Protein AF-Q8MZ86-F1 (afdb_monomer_lite)

pLDDT: mean 85.04, std 9.78, range [43.38, 96.56]

Organism: Drosophila melanogaster (NCBI:txid7227)

Secondary structure (DSSP, 8-state):
--HHHHHHHHHHHHHHHHHHHHHHHHHHHHHHHHHTSHHHHHHHHTTSTTGGGHHHHHHHHHHHHHSTT--S---SHHHHHHHHHHHHTGGGGGG-HHHHHT--HHHHHHHHHHHHHHHHHHHHHT--HHHHHHHHHHHHHHHHHHHHHHHHHHHHHHHHHHHHHHHHHHHHHHHHHHHHHHHHHHHHHHHHHHHHHHH-

Sequence (200 aa):
MDTTAERQVRLEGVERVLKMSQERIKIAMIIPKLLENPEKLKSVLKDTCYEEVLEPIDDMIRHLGKQSGRSKLPHDHTTMRIVDFFLVNHSIHRFFPHLKKNLNERDRQLLAAFHFLLESAHVHLHRSSRSEITKERKLHAIFHQNVDIKKKIKELKASLAFQKVIGKWKTAAKGIYLMKVEEDLANKKWQNNVAIQNEM

Foldseek 3Di:
DCPPVVLVVVLVVVLVVLVLVLLLLLLLLCLVVCLVCLVVVLVLCPPHPLNVLNVLSVVQVVVVVVVPPDPDRDPDPSSVVSSVSCSVVSVVCVSVVVSSVPGDPVSVVVSVVSVVVSVVVSCVSPDDPVVVVVVVVVVVVVVVVVVVVVVVVVVVVVVVVVVVVVVVVVVVVVVVVVVVVVVVVVVVVVVVVVVVVVVD

Radius of gyration: 40.1 Å; chains: 1; bounding box: 78×74×111 Å

Structure (mmCIF, N/CA/C/O backbone):
data_AF-Q8MZ86-F1
#
_entry.id   AF-Q8MZ86-F1
#
loop_
_atom_site.group_PDB
_atom_site.id
_atom_site.type_symbol
_atom_site.label_atom_id
_atom_site.label_alt_id
_atom_site.label_comp_id
_atom_site.label_asym_id
_atom_site.label_entity_id
_atom_site.label_seq_id
_atom_site.pdbx_PDB_ins_code
_atom_site.Cartn_x
_atom_site.Cartn_y
_atom_site.Cartn_z
_atom_site.occupancy
_atom_site.B_iso_or_equiv
_atom_site.auth_seq_id
_atom_site.auth_comp_id
_atom_site.auth_asym_id
_atom_site.auth_atom_id
_atom_site.pdbx_PDB_model_num
ATOM 1 N N . MET A 1 1 ? -23.679 -29.255 -2.027 1.00 44.62 1 MET A N 1
ATOM 2 C CA . MET A 1 1 ? -23.590 -28.356 -0.858 1.00 44.62 1 MET A CA 1
ATOM 3 C C . MET A 1 1 ? -22.571 -27.282 -1.176 1.00 44.62 1 MET A C 1
ATOM 5 O O . MET A 1 1 ? -21.535 -27.601 -1.747 1.00 44.62 1 MET A O 1
ATOM 9 N N . ASP A 1 2 ? -22.931 -26.026 -0.949 1.00 53.03 2 ASP A N 1
ATOM 10 C CA . ASP A 1 2 ? -22.352 -24.853 -1.606 1.00 53.03 2 ASP A CA 1
ATOM 11 C C . ASP A 1 2 ? -21.062 -24.370 -0.914 1.00 53.03 2 ASP A C 1
ATOM 13 O O . ASP A 1 2 ? -21.003 -23.332 -0.255 1.00 53.03 2 ASP A O 1
ATOM 17 N N . THR A 1 3 ? -19.999 -25.170 -1.040 1.00 65.44 3 THR A N 1
ATOM 18 C CA . THR A 1 3 ? -18.690 -24.937 -0.402 1.00 65.44 3 THR A CA 1
ATOM 19 C C . THR A 1 3 ? -18.051 -23.601 -0.789 1.00 65.44 3 THR A C 1
ATOM 21 O O . THR A 1 3 ? -17.200 -23.084 -0.065 1.00 65.44 3 THR A O 1
ATOM 24 N N . THR A 1 4 ? -18.443 -23.029 -1.930 1.00 74.94 4 THR A N 1
ATOM 25 C CA . THR A 1 4 ? -17.929 -21.743 -2.418 1.00 74.94 4 THR A CA 1
ATOM 26 C C . THR A 1 4 ? -18.580 -20.572 -1.687 1.00 74.94 4 THR A C 1
ATOM 28 O O . THR A 1 4 ? -17.870 -19.653 -1.276 1.00 74.94 4 THR A O 1
ATOM 31 N N . ALA A 1 5 ? -19.897 -20.627 -1.466 1.00 78.25 5 ALA A N 1
ATOM 32 C CA . ALA A 1 5 ? -20.633 -19.606 -0.724 1.00 78.25 5 ALA A CA 1
ATOM 33 C C . ALA A 1 5 ? -20.218 -19.575 0.756 1.00 78.25 5 ALA A C 1
ATOM 35 O O . ALA A 1 5 ? -19.908 -18.514 1.295 1.00 78.25 5 ALA A O 1
ATOM 36 N N . GLU A 1 6 ? -20.096 -20.740 1.400 1.00 82.12 6 GLU A N 1
ATOM 37 C CA . GLU A 1 6 ? -19.614 -20.821 2.787 1.00 82.12 6 GLU A CA 1
ATOM 38 C C . GLU A 1 6 ? -18.181 -20.300 2.941 1.00 82.12 6 GLU A C 1
ATOM 40 O O . GLU A 1 6 ? -17.860 -19.606 3.909 1.00 82.12 6 GLU A O 1
ATOM 45 N N . ARG A 1 7 ? -17.304 -20.603 1.974 1.00 81.19 7 ARG A N 1
ATOM 46 C CA . ARG A 1 7 ? -15.939 -20.067 1.951 1.00 81.19 7 ARG A CA 1
ATOM 47 C C . ARG A 1 7 ? -15.951 -18.546 1.832 1.00 81.19 7 ARG A C 1
ATOM 49 O O . ARG A 1 7 ? -15.211 -17.897 2.562 1.00 81.19 7 ARG A O 1
ATOM 56 N N . GLN A 1 8 ? -16.787 -17.987 0.961 1.00 83.81 8 GLN A N 1
ATOM 57 C CA . GLN A 1 8 ? -16.898 -16.541 0.775 1.00 83.81 8 GLN A CA 1
ATOM 58 C C . GLN A 1 8 ? -17.330 -15.835 2.069 1.00 83.81 8 GLN A C 1
ATOM 60 O O . GLN A 1 8 ? -16.669 -14.893 2.498 1.00 83.81 8 GLN A O 1
ATOM 65 N N . VAL A 1 9 ? -18.351 -16.356 2.756 1.00 85.94 9 VAL A N 1
ATOM 66 C CA . VAL A 1 9 ? -18.814 -15.809 4.044 1.00 85.94 9 VAL A CA 1
ATOM 67 C C . VAL A 1 9 ? -17.714 -15.866 5.112 1.00 85.94 9 VAL A C 1
ATOM 69 O O . VAL A 1 9 ? -17.513 -14.905 5.857 1.00 85.94 9 VAL A O 1
ATOM 72 N N . ARG A 1 10 ? -16.946 -16.964 5.179 1.00 83.94 10 ARG A N 1
ATOM 73 C CA . ARG A 1 10 ? -15.805 -17.073 6.108 1.00 83.94 10 ARG A CA 1
ATOM 74 C C . ARG A 1 10 ? -14.710 -16.056 5.788 1.00 83.94 10 ARG A C 1
ATOM 76 O O . ARG A 1 10 ? -14.177 -15.442 6.710 1.00 83.94 10 ARG A O 1
ATOM 83 N N . LEU A 1 11 ? -14.387 -15.859 4.508 1.00 85.31 11 LEU A N 1
ATOM 84 C CA . LEU A 1 11 ? -13.398 -14.868 4.071 1.00 85.31 11 LEU A CA 1
ATOM 85 C C . LEU A 1 11 ? -13.831 -13.447 4.447 1.00 85.31 11 LEU A C 1
ATOM 87 O O . LEU A 1 11 ? -13.035 -12.700 5.011 1.00 85.31 11 LEU A O 1
ATOM 91 N N . GLU A 1 12 ? -15.098 -13.100 4.226 1.00 85.81 12 GLU A N 1
ATOM 92 C CA . GLU A 1 12 ? -15.661 -11.804 4.621 1.00 85.81 12 GLU A CA 1
ATOM 93 C C . GLU A 1 12 ? -15.624 -11.587 6.140 1.00 85.81 12 GLU A C 1
ATOM 95 O O . GLU A 1 12 ? -15.329 -10.485 6.610 1.00 85.81 12 GLU A O 1
ATOM 100 N N . GLY A 1 13 ? -15.877 -12.641 6.923 1.00 86.62 13 GLY A N 1
ATOM 101 C CA . GLY A 1 13 ? -15.727 -12.616 8.377 1.00 86.62 13 GLY A CA 1
ATOM 102 C C . GLY A 1 13 ? -14.290 -12.311 8.806 1.00 86.62 13 GLY A C 1
ATOM 103 O O . GLY A 1 13 ? -14.061 -11.398 9.602 1.00 86.62 13 GLY A O 1
ATOM 104 N N . VAL A 1 14 ? -13.313 -13.022 8.235 1.00 85.88 14 VAL A N 1
ATOM 105 C CA . VAL A 1 14 ? -11.886 -12.805 8.523 1.00 85.88 14 VAL A CA 1
ATOM 106 C C . VAL A 1 14 ? -11.456 -11.396 8.118 1.00 85.88 14 VAL A C 1
ATOM 108 O O . VAL A 1 14 ? -10.824 -10.699 8.908 1.00 85.88 14 VAL A O 1
ATOM 111 N N . GLU A 1 15 ? -11.843 -10.922 6.935 1.00 86.25 15 GLU A N 1
ATOM 112 C CA . GLU A 1 15 ? -11.533 -9.560 6.492 1.00 86.25 15 GLU A CA 1
ATOM 113 C C . GLU A 1 15 ? -12.100 -8.486 7.404 1.00 86.25 15 GLU A C 1
ATOM 115 O O . GLU A 1 15 ? -11.438 -7.480 7.666 1.00 86.25 15 GLU A O 1
ATOM 120 N N . ARG A 1 16 ? -13.327 -8.682 7.890 1.00 87.81 16 ARG A N 1
ATOM 121 C CA . ARG A 1 16 ? -13.947 -7.759 8.834 1.00 87.81 16 ARG A CA 1
ATOM 122 C C . ARG A 1 16 ? -13.122 -7.669 10.110 1.00 87.81 16 ARG A C 1
ATOM 124 O O . ARG A 1 16 ? -12.806 -6.563 10.537 1.00 87.81 16 ARG A O 1
ATOM 131 N N . VAL A 1 17 ? -12.725 -8.809 10.677 1.00 87.81 17 VAL A N 1
ATOM 132 C CA . VAL A 1 17 ? -11.874 -8.855 11.876 1.00 87.81 17 VAL A CA 1
ATOM 133 C C . VAL A 1 17 ? -10.535 -8.168 11.615 1.00 87.81 17 VAL A C 1
ATOM 135 O O . VAL A 1 17 ? -10.109 -7.337 12.410 1.00 87.81 17 VAL A O 1
ATOM 138 N N . LEU A 1 18 ? -9.904 -8.445 10.474 1.00 86.31 18 LEU A N 1
ATOM 139 C CA . LEU A 1 18 ? -8.640 -7.831 10.070 1.00 86.31 18 LEU A CA 1
ATOM 140 C C . LEU A 1 18 ? -8.749 -6.299 9.950 1.00 86.31 18 LEU A C 1
ATOM 142 O O . LEU A 1 18 ? -7.912 -5.574 10.493 1.00 86.31 18 LEU A O 1
ATOM 146 N N . LYS A 1 19 ? -9.817 -5.790 9.322 1.00 86.25 19 LYS A N 1
ATOM 147 C CA . LYS A 1 19 ? -10.104 -4.346 9.242 1.00 86.25 19 LYS A CA 1
ATOM 148 C C . LYS A 1 19 ? -10.356 -3.735 10.621 1.00 86.25 19 LYS A C 1
ATOM 150 O O . LYS A 1 19 ? -9.816 -2.674 10.923 1.00 86.25 19 LYS A O 1
ATOM 155 N N . MET A 1 20 ? -11.132 -4.400 11.478 1.00 87.69 20 MET A N 1
ATOM 156 C CA . MET A 1 20 ? -11.385 -3.923 12.844 1.00 87.69 20 MET A CA 1
ATOM 157 C C . MET A 1 20 ? -10.095 -3.863 13.667 1.00 87.69 20 MET A C 1
ATOM 159 O O . MET A 1 20 ? -9.847 -2.863 14.337 1.00 87.69 20 MET A O 1
ATOM 163 N N . SER A 1 21 ? -9.231 -4.874 13.567 1.00 87.00 21 SER A N 1
ATOM 164 C CA . SER A 1 21 ? -7.913 -4.877 14.211 1.00 87.00 21 SER A CA 1
ATOM 165 C C . SER A 1 21 ? -7.052 -3.699 13.759 1.00 87.00 21 SER A C 1
ATOM 167 O O . SER A 1 21 ? -6.406 -3.064 14.589 1.00 87.00 21 SER A O 1
ATOM 169 N N . GLN A 1 22 ? -7.088 -3.338 12.473 1.00 86.94 22 GLN A N 1
ATOM 170 C CA . GLN A 1 22 ? -6.373 -2.165 11.970 1.00 86.94 22 GLN A CA 1
ATOM 171 C C . GLN A 1 22 ? -6.839 -0.867 12.639 1.00 86.94 22 GLN A C 1
ATOM 173 O O . GLN A 1 22 ? -6.021 -0.039 13.041 1.00 86.94 22 GLN A O 1
ATOM 178 N N . GLU A 1 23 ? -8.153 -0.677 12.754 1.00 87.50 23 GLU A N 1
ATOM 179 C CA . GLU A 1 23 ? -8.725 0.506 13.397 1.00 87.50 23 GLU A CA 1
ATOM 180 C C . GLU A 1 23 ? -8.425 0.535 14.900 1.00 87.50 23 GLU A C 1
ATOM 182 O O . GLU A 1 23 ? -8.086 1.591 15.436 1.00 87.50 23 GLU A O 1
ATOM 187 N N . ARG A 1 24 ? -8.448 -0.627 15.563 1.00 89.88 24 ARG A N 1
ATOM 188 C CA . ARG A 1 24 ? -8.055 -0.776 16.972 1.00 89.88 24 ARG A CA 1
ATOM 189 C C . ARG A 1 24 ? -6.594 -0.417 17.216 1.00 89.88 24 ARG A C 1
ATOM 191 O O . ARG A 1 24 ? -6.289 0.283 18.173 1.00 89.88 24 ARG A O 1
ATOM 198 N N . ILE A 1 25 ? -5.692 -0.828 16.329 1.00 88.44 25 ILE A N 1
ATOM 199 C CA . ILE A 1 25 ? -4.274 -0.464 16.432 1.00 88.44 25 ILE A CA 1
ATOM 200 C C . ILE A 1 25 ? -4.102 1.050 16.259 1.00 88.44 25 ILE A C 1
ATOM 202 O O . ILE A 1 25 ? -3.360 1.671 17.014 1.00 88.44 25 ILE A O 1
ATOM 206 N N . LYS A 1 26 ? -4.821 1.678 15.316 1.00 87.75 26 LYS A N 1
ATOM 207 C CA . LYS A 1 26 ? -4.766 3.139 15.123 1.00 87.75 26 LYS A CA 1
ATOM 208 C C . LYS A 1 26 ? -5.165 3.900 16.385 1.00 87.75 26 LYS A C 1
ATOM 210 O O . LYS A 1 26 ? -4.451 4.829 16.758 1.00 87.75 26 LYS A O 1
ATOM 215 N N . ILE A 1 27 ? -6.278 3.526 17.027 1.00 89.81 27 ILE A N 1
ATOM 216 C CA . ILE A 1 27 ? -6.694 4.166 18.283 1.00 89.81 27 ILE A CA 1
ATOM 217 C C . ILE A 1 27 ? -5.686 3.861 19.400 1.00 89.81 27 ILE A C 1
ATOM 219 O O . ILE A 1 27 ? -5.241 4.789 20.066 1.00 89.81 27 ILE A O 1
ATOM 223 N N . ALA A 1 28 ? -5.216 2.615 19.529 1.00 88.81 28 ALA A N 1
ATOM 224 C CA . ALA A 1 28 ? -4.237 2.218 20.543 1.00 88.81 28 ALA A CA 1
ATOM 225 C C . ALA A 1 28 ? -2.949 3.056 20.496 1.00 88.81 28 ALA A C 1
ATOM 227 O O . ALA A 1 28 ? -2.428 3.440 21.538 1.00 88.81 28 ALA A O 1
ATOM 228 N N . MET A 1 29 ? -2.469 3.399 19.296 1.00 86.56 29 MET A N 1
ATOM 229 C CA . MET A 1 29 ? -1.276 4.238 19.125 1.00 86.56 29 MET A CA 1
ATOM 230 C C . MET A 1 29 ? -1.483 5.697 19.554 1.00 86.56 29 MET A C 1
ATOM 232 O O . MET A 1 29 ? -0.515 6.376 19.891 1.00 86.56 29 MET A O 1
ATOM 236 N N . ILE A 1 30 ? -2.719 6.209 19.536 1.00 88.12 30 ILE A N 1
ATOM 237 C CA . ILE A 1 30 ? -3.005 7.592 19.948 1.00 88.12 30 ILE A CA 1
ATOM 238 C C . ILE A 1 30 ? -3.503 7.700 21.391 1.00 88.12 30 ILE A C 1
ATOM 240 O O . ILE A 1 30 ? -3.395 8.786 21.950 1.00 88.12 30 ILE A O 1
ATOM 244 N N . ILE A 1 31 ? -3.992 6.613 22.006 1.00 88.50 31 ILE A N 1
ATOM 245 C CA . ILE A 1 31 ? -4.466 6.591 23.403 1.00 88.50 31 ILE A CA 1
ATOM 246 C C . ILE A 1 31 ? -3.465 7.242 24.368 1.00 88.50 31 ILE A C 1
ATOM 248 O O . ILE A 1 31 ? -3.889 8.131 25.102 1.00 88.50 31 ILE A O 1
ATOM 252 N N . PRO A 1 32 ? -2.155 6.916 24.350 1.00 84.56 32 PRO A N 1
ATOM 253 C CA . PRO A 1 32 ? -1.205 7.562 25.254 1.00 84.56 32 PRO A CA 1
ATOM 254 C C . PRO A 1 32 ? -1.228 9.092 25.141 1.00 84.56 32 PRO A C 1
ATOM 256 O O . PRO A 1 32 ? -1.303 9.781 26.151 1.00 84.56 32 PRO A O 1
ATOM 259 N N . LYS A 1 33 ? -1.287 9.622 23.912 1.00 83.62 33 LYS A N 1
ATOM 260 C CA . LYS A 1 33 ? -1.352 11.069 23.639 1.00 83.62 33 LYS A CA 1
ATOM 261 C C . LYS A 1 33 ? -2.700 11.695 23.984 1.00 83.62 33 LYS A C 1
ATOM 263 O O . LYS A 1 33 ? -2.766 12.881 24.289 1.00 83.62 33 LYS A O 1
ATOM 268 N N . LEU A 1 34 ? -3.784 10.924 23.900 1.00 85.19 34 LEU A N 1
ATOM 269 C CA . LEU A 1 34 ? -5.109 11.370 24.338 1.00 85.19 34 LEU A CA 1
ATOM 270 C C . LEU A 1 34 ? -5.134 11.547 25.858 1.00 85.19 34 LEU A C 1
ATOM 272 O O . LEU A 1 34 ? -5.646 12.547 26.354 1.00 85.19 34 LEU A O 1
ATOM 276 N N . LEU A 1 35 ? -4.538 10.598 26.580 1.00 83.44 35 LEU A N 1
ATOM 277 C CA . LEU A 1 35 ? -4.509 10.592 28.040 1.00 83.44 35 LEU A CA 1
ATOM 278 C C . LEU A 1 35 ? -3.442 11.528 28.636 1.00 83.44 35 LEU A C 1
ATOM 280 O O . LEU A 1 35 ? -3.506 11.815 29.825 1.00 83.44 35 LEU A O 1
ATOM 284 N N . GLU A 1 36 ? -2.511 12.061 27.835 1.00 82.25 36 GLU A N 1
ATOM 285 C CA . GLU A 1 36 ? -1.608 13.150 28.252 1.00 82.25 36 GLU A CA 1
ATOM 286 C C . GLU A 1 36 ? -2.368 14.440 28.606 1.00 82.25 36 GLU A C 1
ATOM 288 O O . GLU A 1 36 ? -1.931 15.188 29.476 1.00 82.25 36 GLU A O 1
ATOM 293 N N . ASN A 1 37 ? -3.500 14.714 27.945 1.00 82.19 37 ASN A N 1
ATOM 294 C CA . ASN A 1 37 ? -4.310 15.918 28.168 1.00 82.19 37 ASN A CA 1
ATOM 295 C C . ASN A 1 37 ? -5.797 15.559 28.345 1.00 82.19 37 ASN A C 1
ATOM 297 O O . ASN A 1 37 ? -6.615 15.845 27.459 1.00 82.19 37 ASN A O 1
ATOM 301 N N . PRO A 1 38 ? -6.169 14.956 29.487 1.00 82.81 38 PRO A N 1
ATOM 302 C CA . PRO A 1 38 ? -7.510 14.416 29.706 1.00 82.81 38 PRO A CA 1
ATOM 303 C C . PRO A 1 38 ? -8.609 15.494 29.722 1.00 82.81 38 PRO A C 1
ATOM 305 O O . PRO A 1 38 ? -9.724 15.232 29.285 1.00 82.81 38 PRO A O 1
ATOM 308 N N . GLU A 1 39 ? -8.295 16.734 30.107 1.00 84.31 39 GLU A N 1
ATOM 309 C CA . GLU A 1 39 ? -9.241 17.865 30.054 1.00 84.31 39 GLU A CA 1
ATOM 310 C C . GLU A 1 39 ? -9.650 18.228 28.620 1.00 84.31 39 GLU A C 1
ATOM 312 O O . GLU A 1 39 ? -10.820 18.462 28.310 1.00 84.31 39 GLU A O 1
ATOM 317 N N . LYS A 1 40 ? -8.678 18.230 27.701 1.00 85.38 40 LYS A N 1
ATOM 318 C CA . LYS A 1 40 ? -8.939 18.474 26.279 1.00 85.38 40 LYS A CA 1
ATOM 319 C C . LYS A 1 40 ? -9.681 17.298 25.648 1.00 85.38 40 LYS A C 1
ATOM 321 O O . LYS A 1 40 ? -10.508 17.491 24.765 1.00 85.38 40 LYS A O 1
ATOM 326 N N . LEU A 1 41 ? -9.382 16.079 26.089 1.00 86.56 41 LEU A N 1
ATOM 327 C CA . LEU A 1 41 ? -10.114 14.886 25.675 1.00 86.56 41 LEU A CA 1
ATOM 328 C C . LEU A 1 41 ? -11.589 14.990 26.079 1.00 86.56 41 LEU A C 1
ATOM 330 O O . LEU A 1 41 ? -12.465 14.809 25.236 1.00 86.56 41 LEU A O 1
ATOM 334 N N . LYS A 1 42 ? -11.855 15.362 27.334 1.00 87.12 42 LYS A N 1
ATOM 335 C CA . LYS A 1 42 ? -13.202 15.566 27.868 1.00 87.12 42 LYS A CA 1
ATOM 336 C C .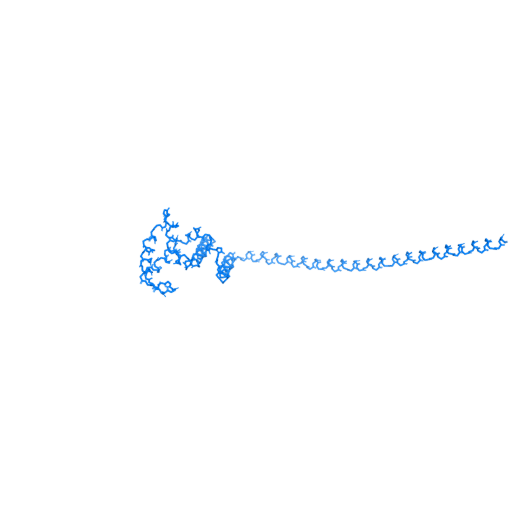 LYS A 1 42 ? -13.987 16.598 27.060 1.00 87.12 42 LYS A C 1
ATOM 338 O O . LYS A 1 42 ? -15.124 16.333 26.684 1.00 87.12 42 LYS A O 1
ATOM 343 N N . SER A 1 43 ? -13.387 17.749 26.748 1.00 87.25 43 SER A N 1
ATOM 344 C CA . SER A 1 43 ? -14.079 18.803 25.994 1.00 87.25 43 SER A CA 1
ATOM 345 C C . SER A 1 43 ? -14.430 18.403 24.560 1.00 87.25 43 SER A C 1
ATOM 347 O O . SER A 1 43 ? -15.452 18.845 24.049 1.00 87.25 43 SER A O 1
ATOM 349 N N . VAL A 1 44 ? -13.621 17.551 23.923 1.00 87.00 44 VAL A N 1
ATOM 350 C CA . VAL A 1 44 ? -13.883 17.044 22.564 1.00 87.00 44 VAL A CA 1
ATOM 351 C C . VAL A 1 44 ? -14.945 15.940 22.551 1.00 87.00 44 VAL A C 1
ATOM 353 O O . VAL A 1 44 ? -15.645 15.786 21.554 1.00 87.00 44 VAL A O 1
ATOM 356 N N . LEU A 1 45 ? -15.045 15.155 23.626 1.00 87.56 45 LEU A N 1
ATOM 357 C CA . LEU A 1 45 ? -16.002 14.048 23.734 1.00 87.56 45 LEU A CA 1
ATOM 358 C C . LEU A 1 45 ? -17.356 14.462 24.321 1.00 87.56 45 LEU A C 1
ATOM 360 O O . LEU A 1 45 ? -18.322 13.707 24.197 1.00 87.56 45 LEU A O 1
ATOM 364 N N . LYS A 1 46 ? -17.441 15.642 24.936 1.00 88.38 46 LYS A N 1
ATOM 365 C CA . LYS A 1 46 ? -18.698 16.223 25.405 1.00 88.38 46 LYS A CA 1
ATOM 366 C C . LYS A 1 46 ? -19.652 16.476 24.230 1.00 88.38 46 LYS A C 1
ATOM 368 O O . LYS A 1 46 ? -19.20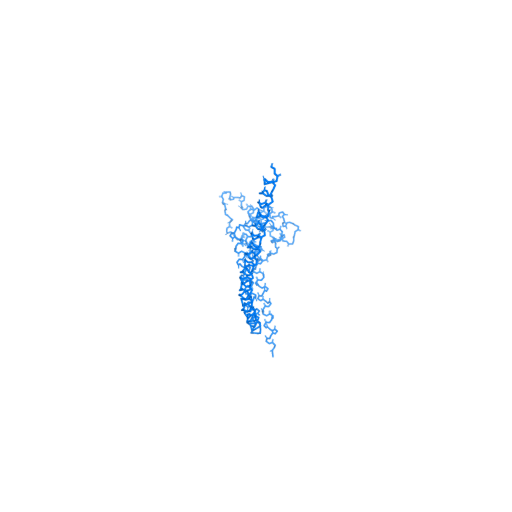3 16.869 23.156 1.00 88.38 46 LYS A O 1
ATOM 373 N N . ASP A 1 47 ? -20.945 16.244 24.439 1.00 86.88 47 ASP A N 1
ATOM 374 C CA . ASP A 1 47 ? -22.009 16.373 23.438 1.00 86.88 47 ASP A CA 1
ATOM 375 C C . ASP A 1 47 ? -21.868 15.375 22.266 1.00 86.88 47 ASP A C 1
ATOM 377 O O . ASP A 1 47 ? -22.363 15.598 21.157 1.00 86.88 47 ASP A O 1
ATOM 381 N N . THR A 1 48 ? -21.184 14.245 22.495 1.00 89.31 48 THR A N 1
ATOM 382 C CA . THR A 1 48 ? -21.031 13.158 21.513 1.00 89.31 48 THR A CA 1
ATOM 383 C C . THR A 1 48 ? -21.677 11.857 21.992 1.00 89.31 48 THR A C 1
ATOM 385 O O . THR A 1 48 ? -22.014 11.686 23.154 1.00 89.31 48 THR A O 1
ATOM 388 N N . CYS A 1 49 ? -21.793 10.862 21.109 1.00 86.75 49 CYS A N 1
ATOM 389 C CA . CYS A 1 49 ? -22.261 9.522 21.495 1.00 86.75 49 CYS A CA 1
ATOM 390 C C . CYS A 1 49 ? -21.302 8.748 22.428 1.00 86.75 49 CYS A C 1
ATOM 392 O O . CYS A 1 49 ? -21.611 7.620 22.798 1.00 86.75 49 CYS A O 1
ATOM 394 N N . TYR A 1 50 ? -20.156 9.327 22.804 1.00 88.31 50 TYR A N 1
ATOM 395 C CA . TYR A 1 50 ? -19.145 8.700 23.660 1.00 88.31 50 TYR A CA 1
ATOM 396 C C . TYR A 1 50 ? -19.099 9.295 25.072 1.00 88.31 50 TYR A C 1
ATOM 398 O O . TYR A 1 50 ? -18.101 9.129 25.766 1.00 88.31 50 TYR A O 1
ATOM 406 N N . GLU A 1 51 ? -20.155 9.978 25.518 1.00 87.25 51 GLU A N 1
ATOM 407 C CA . GLU A 1 51 ? -20.204 10.603 26.849 1.00 87.25 51 GLU A CA 1
ATOM 408 C C . GLU A 1 51 ? -20.027 9.625 28.019 1.00 87.25 51 GLU A C 1
ATOM 410 O O . GLU A 1 51 ? -19.573 10.023 29.089 1.00 87.25 51 GLU A O 1
ATOM 415 N N . GLU A 1 52 ? -20.303 8.336 27.813 1.00 87.38 52 GLU A N 1
ATOM 416 C CA . GLU A 1 52 ? -20.148 7.284 28.827 1.00 87.38 52 GLU A CA 1
ATOM 417 C C . GLU A 1 52 ? -18.726 7.219 29.422 1.00 87.38 52 GLU A C 1
ATOM 419 O O . GLU A 1 52 ? -18.546 6.861 30.584 1.00 87.38 52 GLU A O 1
ATOM 424 N N . VAL A 1 53 ? -17.698 7.605 28.658 1.00 88.56 53 VAL A N 1
ATOM 425 C CA . VAL A 1 53 ? -16.304 7.578 29.131 1.00 88.56 53 VAL A CA 1
ATOM 426 C C . VAL A 1 53 ? -15.911 8.817 29.944 1.00 88.56 53 VAL A C 1
ATOM 428 O O . VAL A 1 53 ? -14.836 8.833 30.543 1.00 88.56 53 VAL A O 1
ATOM 431 N N . LEU A 1 54 ? -16.756 9.854 30.000 1.00 87.75 54 LEU A N 1
ATOM 432 C CA . LEU A 1 54 ? -16.427 11.110 30.683 1.00 87.75 54 LEU A CA 1
ATOM 433 C C . LEU A 1 54 ? -16.302 10.934 32.199 1.00 87.75 54 LEU A C 1
ATOM 435 O O . LEU A 1 54 ? -15.398 11.518 32.789 1.00 87.75 54 LEU A O 1
ATOM 439 N N . GLU A 1 55 ? -17.153 10.112 32.818 1.00 87.75 55 GLU A N 1
ATOM 440 C CA . GLU A 1 55 ? -17.090 9.835 34.260 1.00 87.75 55 GLU A CA 1
ATOM 441 C C . GLU A 1 55 ? -15.773 9.121 34.643 1.00 87.75 55 GLU A C 1
ATOM 443 O O . GLU A 1 55 ? -15.039 9.651 35.481 1.00 87.75 55 GLU A O 1
ATOM 448 N N . PRO A 1 56 ? -15.368 8.014 33.981 1.00 86.00 56 PRO A N 1
ATOM 449 C CA . PRO A 1 56 ? -14.045 7.424 34.191 1.00 86.00 56 PRO A CA 1
ATOM 450 C C . PRO A 1 56 ? -12.878 8.399 33.972 1.00 86.00 56 PRO A C 1
ATOM 452 O O . PRO A 1 56 ? -11.892 8.357 34.710 1.00 86.00 56 PRO A O 1
ATOM 455 N N . ILE A 1 57 ? -12.968 9.279 32.967 1.00 86.69 57 ILE A N 1
ATOM 456 C CA . ILE A 1 57 ? -11.942 10.301 32.709 1.00 86.69 57 ILE A CA 1
ATOM 457 C C . ILE A 1 57 ? -11.882 11.313 33.860 1.00 86.69 57 ILE A C 1
ATOM 459 O O . ILE A 1 57 ? -10.785 11.677 34.281 1.00 86.69 57 ILE A O 1
ATOM 463 N N . ASP A 1 58 ? -13.025 11.737 34.396 1.00 86.25 58 ASP A N 1
ATOM 464 C CA . ASP A 1 58 ? -13.094 12.656 35.534 1.00 86.25 58 ASP A CA 1
ATOM 465 C C . ASP A 1 58 ? -12.468 12.063 36.792 1.00 86.25 58 ASP A C 1
ATOM 467 O O . ASP A 1 58 ? -11.704 12.739 37.489 1.00 86.25 58 ASP A O 1
ATOM 471 N N . ASP A 1 59 ? -12.728 10.787 37.059 1.00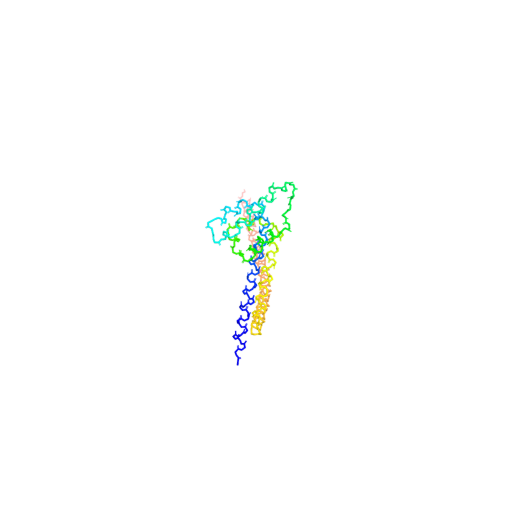 84.81 59 ASP A N 1
ATOM 472 C CA . ASP A 1 59 ? -12.080 10.076 38.155 1.00 84.81 59 ASP A CA 1
ATOM 473 C C . ASP A 1 59 ? -10.565 10.005 37.944 1.00 84.81 59 ASP A C 1
ATOM 475 O O . ASP A 1 59 ? -9.793 10.331 38.851 1.00 84.81 59 ASP A O 1
ATOM 479 N N . MET A 1 60 ? -10.117 9.685 36.727 1.00 83.06 60 MET A N 1
ATOM 480 C CA . MET A 1 60 ? -8.694 9.668 36.381 1.00 83.06 60 MET A CA 1
ATOM 481 C C . MET A 1 60 ? -8.034 11.043 36.597 1.00 83.06 60 MET A C 1
ATOM 483 O O . MET A 1 60 ? -6.960 11.114 37.198 1.00 83.06 60 MET A O 1
ATOM 487 N N . ILE A 1 61 ? -8.677 12.141 36.180 1.00 82.88 61 ILE A N 1
ATOM 488 C CA . ILE A 1 61 ? -8.195 13.518 36.398 1.00 82.88 61 ILE A CA 1
ATOM 489 C C . ILE A 1 61 ? -8.048 13.809 37.897 1.00 82.88 61 ILE A C 1
ATOM 491 O O . ILE A 1 61 ? -7.008 14.307 38.340 1.00 82.88 61 ILE A O 1
ATOM 495 N N . ARG A 1 62 ? -9.058 13.454 38.702 1.00 81.69 62 ARG A N 1
ATOM 496 C CA . ARG A 1 62 ? -9.037 13.641 40.163 1.00 81.69 62 ARG A CA 1
ATOM 497 C C . ARG A 1 62 ? -7.910 12.851 40.829 1.00 81.69 62 ARG A C 1
ATOM 499 O O . ARG A 1 62 ? -7.338 13.323 41.813 1.00 81.69 62 ARG A O 1
ATOM 506 N N . HIS A 1 63 ? -7.587 11.663 40.319 1.00 75.00 63 HIS A N 1
ATOM 507 C CA . HIS A 1 63 ? -6.483 10.842 40.817 1.00 75.00 63 HIS A CA 1
ATOM 508 C C . HIS A 1 63 ? -5.109 11.375 40.389 1.00 75.00 63 HIS A C 1
ATOM 510 O O . HIS A 1 63 ? -4.198 11.421 41.218 1.00 75.00 63 HIS A O 1
ATOM 516 N N . LEU A 1 64 ? -4.967 11.849 39.149 1.00 71.50 64 LEU A N 1
ATOM 517 C CA . LEU A 1 64 ? -3.744 12.479 38.638 1.00 71.50 64 LEU A CA 1
ATOM 518 C C . LEU A 1 64 ? -3.398 13.765 39.400 1.00 71.50 64 LEU A C 1
ATOM 520 O O . LEU A 1 64 ? -2.249 13.945 39.798 1.00 71.50 64 LEU A O 1
ATOM 524 N N . GLY A 1 65 ? -4.392 14.612 39.695 1.00 64.19 65 GLY A N 1
ATOM 525 C CA . GLY A 1 65 ? -4.197 15.838 40.481 1.00 64.19 65 GLY A CA 1
ATOM 526 C C . GLY A 1 65 ? -3.688 15.590 41.909 1.00 64.19 65 GLY A C 1
ATOM 527 O O . GLY A 1 65 ? -3.026 16.447 42.488 1.00 64.19 65 GLY A O 1
ATOM 528 N N . LYS A 1 66 ? -3.939 14.397 42.466 1.00 61.56 66 LYS A N 1
ATOM 529 C CA . LYS A 1 66 ? -3.454 13.977 43.792 1.00 61.56 66 LYS A CA 1
ATOM 530 C C . LYS A 1 66 ? -2.053 13.349 43.759 1.00 61.56 66 LYS A C 1
ATOM 532 O O . LYS A 1 66 ? -1.409 13.271 44.799 1.00 61.56 66 LYS A O 1
ATOM 537 N N . GLN A 1 67 ? -1.574 12.901 42.595 1.00 59.50 67 GLN A N 1
ATOM 538 C CA . GLN A 1 67 ? -0.309 12.170 42.415 1.00 59.50 67 GLN A CA 1
ATOM 539 C C . GLN A 1 67 ? 0.769 13.012 41.707 1.00 59.50 67 GLN A C 1
ATOM 541 O O . GLN A 1 67 ? 1.468 12.526 40.813 1.00 59.50 67 GLN A O 1
ATOM 546 N N . SER A 1 68 ? 0.908 14.281 42.104 1.00 43.38 68 SER A N 1
ATOM 547 C CA . SER A 1 68 ? 1.931 15.194 41.579 1.00 43.38 68 SER A CA 1
ATOM 548 C C . SER A 1 68 ? 3.325 14.538 41.591 1.00 43.38 68 SER A C 1
ATOM 550 O O . SER A 1 68 ? 3.833 14.169 42.648 1.00 43.38 68 SER A O 1
ATOM 552 N N . GLY A 1 69 ? 3.921 14.344 40.405 1.00 52.47 69 GLY A N 1
ATOM 553 C CA . GLY A 1 69 ? 5.301 13.861 40.235 1.00 52.47 69 GLY A CA 1
ATOM 554 C C . GLY A 1 69 ? 5.503 12.569 39.427 1.00 52.47 69 GLY A C 1
ATOM 555 O O . GLY A 1 69 ? 6.647 12.236 39.118 1.00 52.47 69 GLY A O 1
ATOM 556 N N . ARG A 1 70 ? 4.453 11.830 39.035 1.00 53.47 70 ARG A N 1
ATOM 557 C CA . ARG A 1 70 ? 4.610 10.625 38.190 1.00 53.47 70 ARG A CA 1
ATOM 558 C C . ARG A 1 70 ? 4.399 10.936 36.705 1.00 53.47 70 ARG A C 1
ATOM 560 O O . ARG A 1 70 ? 3.299 11.239 36.273 1.00 53.47 70 ARG A O 1
ATOM 567 N N . SER A 1 71 ? 5.455 10.770 35.905 1.00 53.69 71 SER A N 1
ATOM 568 C CA . SER A 1 71 ? 5.457 10.950 34.437 1.00 53.69 71 SER A CA 1
ATOM 569 C C . SER A 1 71 ? 4.731 9.837 33.653 1.00 53.69 71 SER A C 1
ATOM 571 O O . SER A 1 71 ? 4.761 9.836 32.423 1.00 53.69 71 SER A O 1
ATOM 573 N N . LYS A 1 72 ? 4.139 8.842 34.324 1.00 62.66 72 LYS A N 1
ATOM 574 C CA . LYS A 1 72 ? 3.529 7.669 33.681 1.00 62.66 72 LYS A CA 1
ATOM 575 C C . LYS A 1 72 ? 2.076 7.525 34.108 1.00 62.66 72 LYS A C 1
ATOM 577 O O . LYS A 1 72 ? 1.781 7.655 35.294 1.00 62.66 72 LYS A O 1
ATOM 582 N N . LEU A 1 73 ? 1.217 7.200 33.140 1.00 65.88 73 LEU A N 1
ATOM 583 C CA . LEU A 1 73 ? -0.183 6.856 33.379 1.00 65.88 73 LEU A CA 1
ATOM 584 C C . LEU A 1 73 ? -0.278 5.736 34.435 1.00 65.88 73 LEU A C 1
ATOM 586 O O . LEU A 1 73 ? 0.487 4.760 34.358 1.00 65.88 73 LEU A O 1
ATOM 590 N N . PRO A 1 74 ? -1.170 5.867 35.433 1.00 67.50 74 PRO A N 1
ATOM 591 C CA . PRO A 1 74 ? -1.421 4.806 36.397 1.00 67.50 74 PRO A CA 1
ATOM 592 C C . PRO A 1 74 ? -1.857 3.523 35.682 1.00 67.50 74 PRO A C 1
ATOM 594 O O . PRO A 1 74 ? -2.642 3.559 34.743 1.00 67.50 74 PRO A O 1
ATOM 597 N N . HIS A 1 75 ? -1.352 2.372 36.124 1.00 69.00 75 HIS A N 1
ATOM 598 C CA . HIS A 1 75 ? -1.846 1.067 35.665 1.00 69.00 75 HIS A CA 1
ATOM 599 C C . HIS A 1 75 ? -2.981 0.613 36.593 1.00 69.00 75 HIS A C 1
ATOM 601 O O . HIS A 1 75 ? -2.897 -0.438 37.223 1.00 69.00 75 HIS A O 1
ATOM 607 N N . ASP A 1 76 ? -3.986 1.469 36.770 1.00 78.31 76 ASP A N 1
ATOM 608 C CA . ASP A 1 76 ? -5.144 1.206 37.620 1.00 78.31 76 ASP A CA 1
ATOM 609 C C . ASP A 1 76 ? -6.342 0.698 36.804 1.00 78.31 76 ASP A C 1
ATOM 611 O O . ASP A 1 76 ? -6.380 0.760 35.572 1.00 78.31 76 ASP A O 1
ATOM 615 N N . HIS A 1 77 ? -7.333 0.150 37.513 1.00 81.69 77 HIS A N 1
ATOM 616 C CA . HIS A 1 77 ? -8.541 -0.392 36.893 1.00 81.69 77 HIS A CA 1
ATOM 617 C C . HIS A 1 77 ? -9.295 0.672 36.079 1.00 81.69 77 HIS A C 1
ATOM 619 O O . HIS A 1 77 ? -9.826 0.369 35.013 1.00 81.69 77 HIS A O 1
ATOM 625 N N . THR A 1 78 ? -9.287 1.926 36.540 1.00 82.38 78 THR A N 1
ATOM 626 C CA . THR A 1 78 ? -9.926 3.059 35.863 1.00 82.38 78 THR A CA 1
ATOM 627 C C . THR A 1 78 ? -9.257 3.370 34.527 1.00 82.38 78 THR A C 1
ATOM 629 O O . THR A 1 78 ? -9.945 3.453 33.511 1.00 82.38 78 THR A O 1
ATOM 632 N N . THR A 1 79 ? -7.924 3.456 34.486 1.00 82.12 79 THR A N 1
ATOM 633 C CA . THR A 1 79 ? -7.178 3.676 33.238 1.00 82.12 79 THR A CA 1
ATOM 634 C C . THR A 1 79 ? -7.395 2.519 32.270 1.00 82.12 79 THR A C 1
ATOM 636 O O . THR A 1 79 ? -7.631 2.755 31.088 1.00 82.12 79 THR A O 1
ATOM 639 N N . MET A 1 80 ? -7.399 1.273 32.757 1.00 86.00 80 MET A N 1
ATOM 640 C CA . MET A 1 80 ? -7.674 0.112 31.906 1.00 86.00 80 MET A CA 1
ATOM 641 C C . MET A 1 80 ? -9.091 0.150 31.321 1.00 86.00 80 MET A C 1
ATOM 643 O O . MET A 1 80 ? -9.258 -0.045 30.122 1.00 86.00 80 MET A O 1
ATOM 647 N N . ARG A 1 81 ? -10.101 0.508 32.125 1.00 88.44 81 ARG A N 1
ATOM 648 C CA . ARG A 1 81 ? -11.490 0.670 31.666 1.00 88.44 81 ARG A CA 1
ATOM 649 C C . ARG A 1 81 ? -11.614 1.743 30.582 1.00 88.44 81 ARG A C 1
ATOM 651 O O . ARG A 1 81 ? -12.337 1.545 29.608 1.00 88.44 81 ARG A O 1
ATOM 658 N N . ILE A 1 82 ? -10.890 2.855 30.722 1.00 87.75 82 ILE A N 1
ATOM 659 C CA . ILE A 1 82 ? -10.822 3.899 29.692 1.00 87.75 82 ILE A CA 1
ATOM 660 C C . ILE A 1 82 ? -10.194 3.335 28.412 1.00 87.75 82 ILE A C 1
ATOM 662 O O . ILE A 1 82 ? -10.774 3.466 27.336 1.00 87.75 82 ILE A O 1
ATOM 666 N N . VAL A 1 83 ? -9.034 2.681 28.514 1.00 88.38 83 VAL A N 1
ATOM 667 C CA . VAL A 1 83 ? -8.341 2.077 27.364 1.00 88.38 83 VAL A CA 1
ATOM 668 C C . VAL A 1 83 ? -9.252 1.083 26.639 1.00 88.38 83 VAL A C 1
ATOM 670 O O . VAL A 1 83 ? -9.407 1.179 25.421 1.00 88.38 83 VAL A O 1
ATOM 673 N N . ASP A 1 84 ? -9.899 0.182 27.375 1.00 89.81 84 ASP A N 1
ATOM 674 C CA . ASP A 1 84 ? -10.819 -0.814 26.828 1.00 89.81 84 ASP A CA 1
ATOM 675 C C . ASP A 1 84 ? -11.993 -0.149 26.103 1.00 89.81 84 ASP A C 1
ATOM 677 O O . ASP A 1 84 ? -12.332 -0.543 24.982 1.00 89.81 84 ASP A O 1
ATOM 681 N N . PHE A 1 85 ? -12.555 0.921 26.675 1.00 91.12 85 PHE A N 1
ATOM 682 C CA . PHE A 1 85 ? -13.604 1.702 26.024 1.00 91.12 85 PHE A CA 1
ATOM 683 C C . PHE A 1 85 ? -13.138 2.269 24.678 1.00 91.12 85 PHE A C 1
ATOM 685 O O . PHE A 1 85 ? -13.852 2.137 23.682 1.00 91.12 85 PHE A O 1
ATOM 692 N N . PHE A 1 86 ? -11.937 2.852 24.605 1.00 90.19 86 PHE A N 1
ATOM 693 C CA . PHE A 1 86 ? -11.384 3.372 23.349 1.00 90.19 86 PHE A CA 1
ATOM 694 C C . PHE A 1 86 ? -11.090 2.265 22.324 1.00 90.19 86 PHE A C 1
ATOM 696 O O . PHE A 1 86 ? -11.257 2.485 21.124 1.00 90.19 86 PHE A O 1
ATOM 703 N N . LEU A 1 87 ? -10.674 1.073 22.763 1.00 89.12 87 LEU A N 1
ATOM 704 C CA . LEU A 1 87 ? -10.429 -0.069 21.875 1.00 89.12 87 LEU A CA 1
ATOM 705 C C . LEU A 1 87 ? -11.729 -0.648 21.297 1.00 89.12 87 LEU A C 1
ATOM 707 O O . LEU A 1 87 ? -11.769 -1.036 20.124 1.00 89.12 87 LEU A O 1
ATOM 711 N N . VAL A 1 88 ? -12.798 -0.700 22.093 1.00 89.94 88 VAL A N 1
ATOM 712 C CA . VAL A 1 88 ? -14.133 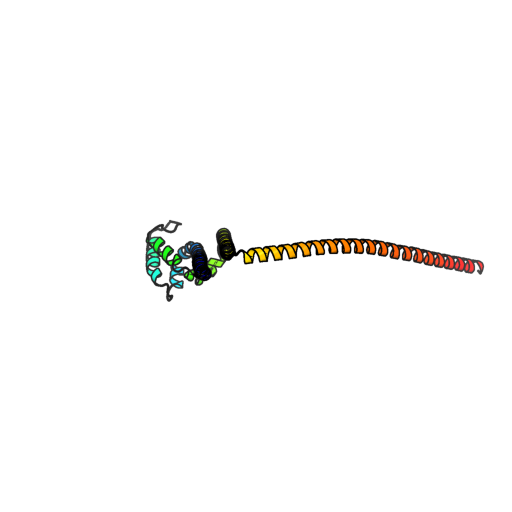-1.093 21.617 1.00 89.94 88 VAL A CA 1
ATOM 713 C C . VAL A 1 88 ? -14.676 -0.026 20.668 1.00 89.94 88 VAL A C 1
ATOM 715 O O . VAL A 1 88 ? -15.055 -0.338 19.539 1.00 89.94 88 VAL A O 1
ATOM 718 N N . ASN A 1 89 ? -14.601 1.240 21.075 1.00 90.12 89 ASN A N 1
ATOM 719 C CA . ASN A 1 89 ? -15.075 2.400 20.328 1.00 90.12 89 ASN A CA 1
ATOM 720 C C . ASN A 1 89 ? -13.972 3.008 19.455 1.00 90.12 89 ASN A C 1
ATOM 722 O O . ASN A 1 89 ? -13.706 4.212 19.469 1.00 90.12 89 ASN A O 1
ATOM 726 N N . HIS A 1 90 ? -13.321 2.170 18.651 1.00 88.06 90 HIS A N 1
ATOM 727 C CA . HIS A 1 90 ? -12.149 2.580 17.881 1.00 88.06 90 HIS A CA 1
ATOM 728 C C . HIS A 1 90 ? -12.419 3.747 16.923 1.00 88.06 90 HIS A C 1
ATOM 730 O O . HIS A 1 90 ? -11.484 4.461 16.579 1.00 88.06 90 HIS A O 1
ATOM 736 N N . SER A 1 91 ? -13.665 3.996 16.504 1.00 87.62 91 SER A N 1
ATOM 737 C CA . SER A 1 91 ? -14.073 5.148 15.681 1.00 87.62 91 SER A CA 1
ATOM 738 C C . SER A 1 91 ? -13.792 6.512 16.315 1.00 87.62 91 SER A C 1
ATOM 740 O O . SER A 1 91 ? -13.720 7.498 15.577 1.00 87.62 91 SER A O 1
ATOM 742 N N . ILE A 1 92 ? -13.565 6.580 17.631 1.00 88.12 92 ILE A N 1
ATOM 743 C CA . ILE A 1 92 ? -13.242 7.825 18.340 1.00 88.12 92 ILE A CA 1
ATOM 744 C C . ILE A 1 92 ? -11.972 8.492 17.786 1.00 88.12 92 ILE A C 1
ATOM 746 O O . ILE A 1 92 ? -11.856 9.718 17.797 1.00 88.12 92 ILE A O 1
ATOM 750 N N . HIS A 1 93 ? -11.044 7.733 17.189 1.00 85.25 93 HIS A N 1
ATOM 751 C CA . HIS A 1 93 ? -9.839 8.317 16.583 1.00 85.25 93 HIS A CA 1
ATOM 752 C C . HIS A 1 93 ? -10.145 9.393 15.521 1.00 85.25 93 HIS A C 1
ATOM 754 O O . HIS A 1 93 ? -9.293 10.238 15.240 1.00 85.25 93 HIS A O 1
ATOM 760 N N . ARG A 1 94 ? -11.346 9.380 14.921 1.00 86.50 94 ARG A N 1
ATOM 761 C CA . ARG A 1 94 ? -11.779 10.355 13.907 1.00 86.50 94 ARG A CA 1
ATOM 762 C C . ARG A 1 94 ? -11.907 11.777 14.455 1.00 86.50 94 ARG A C 1
ATOM 764 O O . ARG A 1 94 ? -11.692 12.714 13.693 1.00 86.50 94 ARG A O 1
ATOM 771 N N . PHE A 1 95 ? -12.175 11.942 15.751 1.00 86.00 95 PHE A N 1
ATOM 772 C CA . PHE A 1 95 ? -12.224 13.254 16.411 1.00 86.00 95 PHE A CA 1
ATOM 773 C C . PHE A 1 95 ? -10.829 13.857 16.635 1.00 86.00 95 PHE A C 1
ATOM 775 O O . PHE A 1 95 ? -10.693 15.049 16.903 1.00 86.00 95 PHE A O 1
ATOM 782 N N . PHE A 1 96 ? -9.767 13.062 16.455 1.00 86.44 96 PHE A N 1
ATOM 783 C CA . PHE A 1 96 ? -8.387 13.465 16.727 1.00 86.44 96 PHE A CA 1
ATOM 784 C C . PHE A 1 96 ? -7.469 13.343 15.495 1.00 86.44 96 PHE A C 1
ATOM 786 O O . PHE A 1 96 ? -6.405 12.717 15.561 1.00 86.44 96 PHE A O 1
ATOM 793 N N . PRO A 1 97 ? -7.806 13.977 14.352 1.00 83.69 97 PRO A N 1
ATOM 794 C CA . PRO A 1 97 ? -7.028 13.834 13.118 1.00 83.69 97 PRO A CA 1
ATOM 795 C C . PRO A 1 97 ? -5.603 14.398 13.241 1.00 83.69 97 PRO A C 1
ATOM 797 O O . PRO A 1 97 ? -4.682 13.926 12.573 1.00 83.69 97 PRO A O 1
ATOM 800 N N . HIS A 1 98 ? -5.402 15.389 14.112 1.00 85.12 98 HIS A N 1
ATOM 801 C CA . HIS A 1 98 ? -4.104 16.011 14.369 1.00 85.12 98 HIS A CA 1
ATOM 802 C C . HIS A 1 98 ? -3.128 15.062 15.083 1.00 85.12 98 HIS A C 1
ATOM 804 O O . HIS A 1 98 ? -1.944 15.048 14.754 1.00 85.12 98 HIS A O 1
ATOM 810 N N . LEU A 1 99 ? -3.614 14.210 15.994 1.00 82.38 99 LEU A N 1
ATOM 811 C CA . LEU A 1 99 ? -2.768 13.241 16.702 1.00 82.38 99 LEU A CA 1
ATOM 812 C C . LEU A 1 99 ? -2.244 12.152 15.769 1.00 82.38 99 LEU A C 1
ATOM 814 O O . LEU A 1 99 ? -1.098 11.728 15.906 1.00 82.38 99 LEU A O 1
ATOM 818 N N . LYS A 1 100 ? -3.045 11.765 14.770 1.00 74.81 100 LYS A N 1
ATOM 819 C CA . LYS A 1 100 ? -2.627 10.830 13.721 1.00 74.81 100 LYS A CA 1
ATOM 820 C C . LYS A 1 100 ? -1.525 11.415 12.830 1.00 74.81 100 LYS A C 1
ATOM 822 O O . LYS A 1 100 ? -0.604 10.698 12.454 1.00 74.81 100 LYS A O 1
ATOM 827 N N . LYS A 1 101 ? -1.600 12.711 12.501 1.00 78.38 101 LYS A N 1
ATOM 828 C CA . LYS A 1 101 ? -0.560 13.405 11.715 1.00 78.38 101 LYS A CA 1
ATOM 829 C C . LYS A 1 101 ? 0.749 13.547 12.495 1.00 78.38 101 LYS A C 1
ATOM 831 O O . LYS A 1 101 ? 1.820 13.418 11.914 1.00 78.38 101 LYS A O 1
ATOM 836 N N . ASN A 1 102 ? 0.654 13.731 13.809 1.00 81.00 102 ASN A N 1
ATOM 837 C CA . ASN A 1 102 ? 1.800 13.946 14.690 1.00 81.00 102 ASN A CA 1
ATOM 838 C C . ASN A 1 102 ? 2.321 12.650 15.337 1.00 81.00 102 ASN A C 1
ATOM 840 O O . ASN A 1 102 ? 2.940 12.695 16.402 1.00 81.00 102 ASN A O 1
ATOM 844 N N . LEU A 1 103 ? 2.059 11.481 14.743 1.00 81.88 103 LEU A N 1
ATOM 845 C CA . LEU A 1 103 ? 2.661 10.220 15.181 1.00 81.88 103 LEU A CA 1
ATOM 846 C C . LEU A 1 103 ? 4.182 10.256 15.000 1.00 81.88 103 LEU A C 1
ATOM 848 O O . LEU A 1 103 ? 4.691 10.848 14.038 1.00 81.88 103 LEU A O 1
ATOM 852 N N . ASN A 1 104 ? 4.902 9.633 15.936 1.00 86.19 104 ASN A N 1
ATOM 853 C CA . ASN A 1 104 ? 6.351 9.521 15.819 1.00 86.19 104 ASN A CA 1
ATOM 854 C C . ASN A 1 104 ? 6.696 8.588 14.634 1.00 86.19 104 ASN A C 1
ATOM 856 O O . ASN A 1 104 ? 5.831 7.887 14.102 1.00 86.19 104 ASN A O 1
ATOM 860 N N . GLU A 1 105 ? 7.953 8.593 14.198 1.00 87.94 105 GLU A N 1
ATOM 861 C CA . GLU A 1 105 ? 8.357 7.797 13.035 1.00 87.94 105 GLU A CA 1
ATOM 862 C C . GLU A 1 105 ? 8.230 6.281 13.274 1.00 87.94 105 GLU A C 1
ATOM 864 O O . GLU A 1 105 ? 7.809 5.556 12.378 1.00 87.94 105 GLU A O 1
ATOM 869 N N . ARG A 1 106 ? 8.491 5.798 14.497 1.00 87.50 106 ARG A N 1
ATOM 870 C CA . ARG A 1 106 ? 8.342 4.372 14.838 1.00 87.50 106 ARG A CA 1
ATOM 871 C C . ARG A 1 106 ? 6.884 3.915 14.768 1.00 87.50 106 ARG A C 1
ATOM 873 O O . ARG A 1 106 ? 6.602 2.876 14.183 1.00 87.50 106 ARG A O 1
ATOM 880 N N . ASP A 1 107 ? 5.956 4.695 15.313 1.00 85.19 107 ASP A N 1
ATOM 881 C CA . ASP A 1 107 ? 4.519 4.408 15.305 1.00 85.19 107 ASP A CA 1
ATOM 882 C C . ASP A 1 107 ? 3.985 4.419 13.867 1.00 85.19 107 ASP A C 1
ATOM 884 O O . ASP A 1 107 ? 3.162 3.583 13.492 1.00 85.19 107 ASP A O 1
ATOM 888 N N . ARG A 1 108 ? 4.480 5.344 13.028 1.00 86.81 108 ARG A N 1
ATOM 889 C CA . ARG A 1 108 ? 4.163 5.378 11.593 1.00 86.81 108 ARG A CA 1
ATOM 890 C C . ARG A 1 108 ? 4.656 4.129 10.873 1.00 86.81 108 ARG A C 1
ATOM 892 O O . ARG A 1 108 ? 3.885 3.530 10.125 1.00 86.81 108 ARG A O 1
ATOM 899 N N . GLN A 1 109 ? 5.899 3.720 11.117 1.00 90.06 109 GLN A N 1
ATOM 900 C CA . GLN A 1 109 ? 6.461 2.494 10.550 1.00 90.06 109 GLN A CA 1
ATOM 901 C C . GLN A 1 109 ? 5.689 1.255 11.006 1.00 90.06 109 GLN A C 1
ATOM 903 O O . GLN A 1 109 ? 5.389 0.390 10.186 1.00 90.06 109 GLN A O 1
ATOM 908 N N . LEU A 1 110 ? 5.290 1.195 12.278 1.00 88.69 110 LEU A N 1
ATOM 909 C CA . LEU A 1 110 ? 4.479 0.104 12.809 1.00 88.69 110 LEU A CA 1
ATOM 910 C C . LEU A 1 110 ? 3.106 0.039 12.125 1.00 88.69 110 LEU A C 1
ATOM 912 O O . LEU A 1 110 ? 2.687 -1.030 11.684 1.00 88.69 110 LEU A O 1
ATOM 916 N N . LEU A 1 111 ? 2.424 1.179 11.968 1.00 87.94 111 LEU A N 1
ATOM 917 C CA . LEU A 1 111 ? 1.153 1.246 11.239 1.00 87.94 111 LEU A CA 1
ATOM 918 C C . LEU A 1 111 ? 1.302 0.842 9.767 1.00 87.94 111 LEU A C 1
ATOM 920 O O . LEU A 1 111 ? 0.427 0.156 9.237 1.00 87.94 111 LEU A O 1
ATOM 924 N N . ALA A 1 112 ? 2.396 1.241 9.115 1.00 89.19 112 ALA A N 1
ATOM 925 C CA . ALA A 1 112 ? 2.696 0.845 7.743 1.00 89.19 112 ALA A CA 1
ATOM 926 C C . ALA A 1 112 ? 2.956 -0.666 7.633 1.00 89.19 112 ALA A C 1
ATOM 928 O O . ALA A 1 112 ? 2.411 -1.317 6.744 1.00 89.19 112 ALA A O 1
ATOM 929 N N . ALA A 1 113 ? 3.713 -1.243 8.570 1.00 89.44 113 ALA A N 1
ATOM 930 C CA . ALA A 1 113 ? 3.964 -2.679 8.629 1.00 89.44 113 ALA A CA 1
ATOM 931 C C . ALA A 1 113 ? 2.662 -3.470 8.824 1.00 89.44 113 ALA A C 1
ATOM 933 O O . ALA A 1 113 ? 2.407 -4.426 8.094 1.00 89.44 113 ALA A O 1
ATOM 934 N N . PHE A 1 114 ? 1.789 -3.039 9.741 1.00 87.69 114 PHE A N 1
ATOM 935 C CA . PHE A 1 114 ? 0.475 -3.663 9.923 1.00 87.69 114 PHE A CA 1
ATOM 936 C C . PHE A 1 114 ? -0.418 -3.529 8.690 1.00 87.69 114 PHE A C 1
ATOM 938 O O . PHE A 1 114 ? -1.089 -4.490 8.323 1.00 87.69 114 PHE A O 1
ATOM 945 N N . HIS A 1 115 ? -0.418 -2.369 8.028 1.00 88.56 115 HIS A N 1
ATOM 946 C CA . HIS A 1 115 ? -1.137 -2.194 6.767 1.00 88.56 115 HIS A CA 1
ATOM 947 C C . HIS A 1 115 ? -0.650 -3.190 5.709 1.00 88.56 115 HIS A C 1
ATOM 949 O O . HIS A 1 115 ? -1.461 -3.871 5.088 1.00 88.56 115 HIS A O 1
ATOM 955 N N . PHE A 1 116 ? 0.666 -3.316 5.543 1.00 88.88 116 PHE A N 1
ATOM 956 C CA . PHE A 1 116 ? 1.258 -4.245 4.585 1.00 88.88 116 PHE A CA 1
ATOM 957 C C . PHE A 1 116 ? 0.929 -5.708 4.913 1.00 88.88 116 PHE A C 1
ATOM 959 O O . PHE A 1 116 ? 0.587 -6.485 4.023 1.00 88.88 116 PHE A O 1
ATOM 966 N N . LEU A 1 117 ? 0.968 -6.088 6.193 1.00 87.44 117 LEU A N 1
ATOM 967 C CA . LEU A 1 117 ? 0.570 -7.425 6.640 1.00 87.44 117 LEU A CA 1
ATOM 968 C C . LEU A 1 117 ? -0.899 -7.722 6.326 1.00 87.44 117 LEU A C 1
ATOM 970 O O . LEU A 1 117 ? -1.211 -8.821 5.878 1.00 87.44 117 LEU A O 1
ATOM 974 N N . LEU A 1 118 ? -1.792 -6.751 6.524 1.00 87.31 118 LEU A N 1
ATOM 975 C CA . LEU A 1 118 ? -3.215 -6.891 6.209 1.00 87.31 118 LEU A CA 1
ATOM 976 C C . LEU A 1 118 ? -3.462 -7.030 4.710 1.00 87.31 118 LEU A C 1
ATOM 978 O O . LEU A 1 118 ? -4.250 -7.874 4.292 1.00 87.31 118 LEU A O 1
ATOM 982 N N . GLU A 1 119 ? -2.780 -6.221 3.907 1.00 86.62 119 GLU A N 1
ATOM 983 C CA . GLU A 1 119 ? -2.865 -6.278 2.451 1.00 86.62 119 GLU A CA 1
ATOM 984 C C . GLU A 1 119 ? -2.350 -7.621 1.921 1.00 86.62 119 GLU A C 1
ATOM 986 O O . GLU A 1 119 ? -3.018 -8.282 1.125 1.00 86.62 119 GLU A O 1
ATOM 991 N N . SER A 1 120 ? -1.215 -8.087 2.446 1.00 85.19 120 SER A N 1
ATOM 992 C CA . SER A 1 120 ? -0.676 -9.413 2.147 1.00 85.19 120 SER A CA 1
ATOM 993 C C . SER A 1 120 ? -1.652 -10.522 2.552 1.00 85.19 120 SER A C 1
ATOM 995 O O . SER A 1 120 ? -1.985 -11.390 1.741 1.00 85.19 120 SER A O 1
ATOM 997 N N . ALA A 1 121 ? -2.192 -10.467 3.773 1.00 84.12 121 ALA A N 1
ATOM 998 C CA . ALA A 1 121 ? -3.179 -11.427 4.255 1.00 84.12 121 ALA A CA 1
ATOM 999 C C . ALA A 1 121 ? -4.429 -11.452 3.364 1.00 84.12 121 ALA A C 1
ATOM 1001 O O . ALA A 1 121 ? -4.892 -12.530 3.006 1.00 84.12 121 ALA A O 1
ATOM 1002 N N . HIS A 1 122 ? -4.933 -10.292 2.936 1.00 85.31 122 HIS A N 1
ATOM 1003 C CA . HIS A 1 122 ? -6.059 -10.190 2.008 1.00 85.31 122 HIS A CA 1
ATOM 1004 C C . HIS A 1 122 ? -5.758 -10.873 0.665 1.00 85.31 122 HIS A C 1
ATOM 1006 O O . HIS A 1 122 ? -6.548 -11.693 0.193 1.00 85.31 122 HIS A O 1
ATOM 1012 N N . VAL A 1 123 ? -4.582 -10.624 0.080 1.00 82.62 123 VAL A N 1
ATOM 1013 C CA . VAL A 1 123 ? -4.151 -11.288 -1.163 1.00 82.62 123 VAL A CA 1
ATOM 1014 C C . VAL A 1 123 ? -4.050 -12.806 -0.985 1.00 82.62 123 VAL A C 1
ATOM 1016 O O . VAL A 1 123 ? -4.456 -13.559 -1.873 1.00 82.62 123 VAL A O 1
ATOM 1019 N N . HIS A 1 124 ? -3.535 -13.270 0.155 1.00 80.44 124 HIS A N 1
ATOM 1020 C CA . HIS A 1 124 ? -3.432 -14.694 0.474 1.00 80.44 124 HIS A CA 1
ATOM 1021 C C . HIS A 1 124 ? -4.798 -15.355 0.695 1.00 80.44 124 HIS A C 1
ATOM 1023 O O . HIS A 1 124 ? -5.017 -16.471 0.227 1.00 80.44 124 HIS A O 1
ATOM 1029 N N . LEU A 1 125 ? -5.726 -14.666 1.353 1.00 79.75 125 LEU A N 1
ATOM 1030 C CA . LEU A 1 125 ? -7.092 -15.128 1.603 1.00 79.75 125 LEU A CA 1
ATOM 1031 C C . LEU A 1 125 ? -7.892 -15.280 0.299 1.00 79.75 125 LEU A C 1
ATOM 1033 O O . LEU A 1 125 ? -8.592 -16.278 0.110 1.00 79.75 125 LEU A O 1
ATOM 1037 N N . HIS A 1 126 ? -7.705 -14.354 -0.646 1.00 78.56 126 HIS A N 1
ATOM 1038 C CA . HIS A 1 126 ? -8.297 -14.407 -1.992 1.00 78.56 126 HIS A CA 1
ATOM 1039 C C . HIS A 1 126 ? -7.518 -15.255 -2.992 1.00 78.56 126 HIS A C 1
ATOM 1041 O O . HIS A 1 126 ? -7.900 -15.365 -4.165 1.00 78.56 126 HIS A O 1
ATOM 1047 N N . ARG A 1 127 ? -6.429 -15.892 -2.556 1.00 76.88 127 ARG A N 1
ATOM 1048 C CA . ARG A 1 127 ? -5.657 -16.779 -3.417 1.00 76.88 127 ARG A CA 1
ATOM 1049 C C . ARG A 1 127 ? -6.554 -17.937 -3.855 1.00 76.88 127 ARG A C 1
ATOM 1051 O O . ARG A 1 127 ? -7.159 -18.649 -3.052 1.00 76.88 127 ARG A O 1
ATOM 1058 N N . SER A 1 128 ? -6.663 -18.104 -5.167 1.00 74.88 128 SER A N 1
ATOM 1059 C CA . SER A 1 128 ? -7.330 -19.237 -5.803 1.00 74.88 128 SER A CA 1
ATOM 1060 C C . SER A 1 128 ? -6.409 -19.806 -6.869 1.00 74.88 128 SER A C 1
ATOM 1062 O O . SER A 1 128 ? -5.646 -19.063 -7.489 1.00 74.88 128 SER A O 1
ATOM 1064 N N . SER A 1 129 ? -6.494 -21.114 -7.111 1.00 69.50 129 SER A N 1
ATOM 1065 C CA . SER A 1 129 ? -5.723 -21.790 -8.164 1.00 69.50 129 SER A CA 1
ATOM 1066 C C . SER A 1 129 ? -5.887 -21.092 -9.519 1.00 69.50 129 SER A C 1
ATOM 1068 O O . SER A 1 129 ? -4.911 -20.844 -10.220 1.00 69.50 129 SER A O 1
ATOM 1070 N N . ARG A 1 130 ? -7.110 -20.658 -9.846 1.00 74.38 130 ARG A N 1
ATOM 1071 C CA . ARG A 1 130 ? -7.413 -19.892 -11.062 1.00 74.38 130 ARG A CA 1
ATOM 1072 C C . ARG A 1 130 ? -6.715 -18.526 -11.107 1.00 74.38 130 ARG A C 1
ATOM 1074 O O . ARG A 1 130 ? -6.215 -18.139 -12.164 1.00 74.38 130 ARG A O 1
ATOM 1081 N N . SER A 1 131 ? -6.679 -17.796 -9.989 1.00 79.44 131 SER A N 1
ATOM 1082 C CA . SER A 1 131 ? -5.980 -16.505 -9.892 1.00 79.44 131 SER A CA 1
ATOM 1083 C C . SER A 1 131 ? -4.472 -16.676 -10.087 1.00 79.44 131 SER A C 1
ATOM 1085 O O . SER A 1 131 ? -3.865 -15.941 -10.863 1.00 79.44 131 SER A O 1
ATOM 1087 N N . GLU A 1 132 ? -3.879 -17.702 -9.477 1.00 80.19 132 GLU A N 1
ATOM 1088 C CA . GLU A 1 132 ? -2.440 -17.972 -9.573 1.00 80.19 132 GLU A CA 1
ATOM 1089 C C . GLU A 1 132 ? -2.019 -18.404 -10.978 1.00 80.19 132 GLU A C 1
ATOM 1091 O O . GLU A 1 132 ? -1.096 -17.817 -11.535 1.00 80.19 132 GLU A O 1
ATOM 1096 N N . ILE A 1 133 ? -2.771 -19.310 -11.612 1.00 77.81 133 ILE A N 1
ATOM 1097 C CA . ILE A 1 133 ? -2.541 -19.696 -13.014 1.00 77.81 133 ILE A CA 1
ATOM 1098 C C . ILE A 1 133 ? -2.649 -18.473 -13.940 1.00 77.81 133 ILE A C 1
ATOM 1100 O O . ILE A 1 133 ? -1.891 -18.327 -14.898 1.00 77.81 133 ILE A O 1
ATOM 1104 N N . THR A 1 134 ? -3.581 -17.556 -13.666 1.00 83.25 134 THR A N 1
ATOM 1105 C CA . THR A 1 134 ? -3.724 -16.326 -14.461 1.00 83.25 134 THR A CA 1
ATOM 1106 C C . THR A 1 134 ? -2.529 -15.389 -14.271 1.00 83.25 134 THR A C 1
ATOM 1108 O O . THR A 1 134 ? -2.056 -14.800 -15.245 1.00 83.25 134 THR A O 1
ATOM 1111 N N . LYS A 1 135 ? -2.020 -15.250 -13.040 1.00 85.44 135 LYS A N 1
ATOM 1112 C CA . LYS A 1 135 ? -0.813 -14.461 -12.751 1.00 85.44 135 LYS A CA 1
ATOM 1113 C C . LYS A 1 135 ? 0.418 -15.061 -13.423 1.00 85.44 135 LYS A C 1
ATOM 1115 O O . LYS A 1 135 ? 1.166 -14.320 -14.049 1.00 85.44 135 LYS A O 1
ATOM 1120 N N . GLU A 1 136 ? 0.586 -16.378 -13.359 1.00 85.06 136 GLU A N 1
ATOM 1121 C CA . GLU A 1 136 ? 1.686 -17.095 -14.008 1.00 85.06 136 GLU A CA 1
ATOM 1122 C C . GLU A 1 136 ? 1.659 -16.902 -15.529 1.00 85.06 136 GLU A C 1
ATOM 1124 O O . GLU A 1 136 ? 2.659 -16.504 -16.124 1.00 85.06 136 GLU A O 1
ATOM 1129 N N . ARG A 1 137 ? 0.486 -17.040 -16.162 1.00 88.00 137 ARG A N 1
ATOM 1130 C CA . ARG A 1 137 ? 0.316 -16.754 -17.599 1.00 88.00 137 ARG A CA 1
ATOM 1131 C C . ARG A 1 137 ? 0.678 -15.313 -17.959 1.00 88.00 137 ARG A C 1
ATOM 1133 O O . ARG A 1 137 ? 1.365 -15.086 -18.953 1.00 88.00 137 ARG A O 1
ATOM 1140 N N . LYS A 1 138 ? 0.240 -14.335 -17.158 1.00 91.94 138 LYS A N 1
ATOM 1141 C CA . LYS A 1 138 ? 0.608 -12.923 -17.357 1.00 91.94 138 LYS A CA 1
ATOM 1142 C C . LYS A 1 138 ? 2.113 -12.709 -17.205 1.00 91.94 138 LYS A C 1
ATOM 1144 O O . LYS A 1 138 ? 2.702 -12.004 -18.018 1.00 91.94 138 LYS A O 1
ATOM 1149 N N . LEU A 1 139 ? 2.732 -13.328 -16.203 1.00 93.62 139 LEU A N 1
ATOM 1150 C CA . LEU A 1 139 ? 4.168 -13.232 -15.966 1.00 93.62 139 LEU A CA 1
ATOM 1151 C C . LEU A 1 139 ? 4.964 -13.810 -17.142 1.00 93.62 139 LEU A C 1
ATOM 1153 O O . LEU A 1 139 ? 5.893 -13.163 -17.619 1.00 93.62 139 LEU A O 1
ATOM 1157 N N . HIS A 1 140 ? 4.549 -14.964 -17.666 1.00 92.69 140 HIS A N 1
ATOM 1158 C CA . HIS A 1 140 ? 5.127 -15.548 -18.875 1.00 92.69 140 HIS A CA 1
ATOM 1159 C C . HIS A 1 140 ? 4.991 -14.620 -20.088 1.00 92.69 140 HIS A C 1
ATOM 1161 O O . HIS A 1 140 ? 5.969 -14.395 -20.800 1.00 92.69 140 HIS A O 1
ATOM 1167 N N . ALA A 1 141 ? 3.816 -14.023 -20.307 1.00 93.56 141 ALA A N 1
ATOM 1168 C CA . ALA A 1 141 ? 3.616 -13.074 -21.404 1.00 93.56 141 ALA A CA 1
ATOM 1169 C C . ALA A 1 141 ? 4.539 -11.845 -21.283 1.00 93.56 141 ALA A C 1
ATOM 1171 O O . ALA A 1 141 ? 5.197 -11.466 -22.253 1.00 93.56 141 ALA A O 1
ATOM 1172 N N . ILE A 1 142 ? 4.646 -11.264 -20.084 1.00 93.81 142 ILE A N 1
ATOM 1173 C CA . ILE A 1 142 ? 5.547 -10.136 -19.800 1.00 93.81 142 ILE A CA 1
ATOM 1174 C C . ILE A 1 142 ? 7.012 -10.539 -20.004 1.00 93.81 142 ILE A C 1
ATOM 1176 O O . ILE A 1 142 ? 7.812 -9.755 -20.516 1.00 93.81 142 ILE A O 1
ATOM 1180 N N . PHE A 1 143 ? 7.386 -11.759 -19.620 1.00 94.31 143 PHE A N 1
ATOM 1181 C CA . PHE A 1 143 ? 8.735 -12.270 -19.834 1.00 94.31 143 PHE A CA 1
ATOM 1182 C C . PHE A 1 143 ? 9.079 -12.336 -21.328 1.00 94.31 143 PHE A C 1
ATOM 1184 O O . PHE A 1 143 ? 10.110 -11.800 -21.735 1.00 94.31 143 PHE A O 1
ATOM 1191 N N . HIS A 1 144 ? 8.197 -12.905 -22.154 1.00 94.62 144 HIS A N 1
ATOM 1192 C CA . HIS A 1 144 ? 8.399 -12.955 -23.605 1.00 94.62 144 HIS A CA 1
ATOM 1193 C C . HIS A 1 144 ? 8.491 -11.555 -24.224 1.00 94.62 144 HIS A C 1
ATOM 1195 O O . HIS A 1 144 ? 9.429 -11.279 -24.971 1.00 94.62 144 HIS A O 1
ATOM 1201 N N . GLN A 1 145 ? 7.611 -10.632 -23.826 1.00 94.31 145 GLN A N 1
ATOM 1202 C CA . GLN A 1 145 ? 7.686 -9.234 -24.266 1.00 94.31 145 GLN A CA 1
ATOM 1203 C C . GLN A 1 145 ? 9.022 -8.577 -23.893 1.00 94.31 145 GLN A C 1
ATOM 1205 O O . GLN A 1 145 ? 9.619 -7.875 -24.708 1.00 94.31 145 GLN A O 1
ATOM 1210 N N . ASN A 1 146 ? 9.532 -8.823 -22.684 1.00 95.25 146 ASN A N 1
ATOM 1211 C CA . ASN A 1 146 ? 10.833 -8.308 -22.260 1.00 95.25 146 ASN A CA 1
ATOM 1212 C C . ASN A 1 146 ? 11.988 -8.863 -23.102 1.00 95.25 146 ASN A C 1
ATOM 1214 O O . ASN A 1 146 ? 12.928 -8.127 -23.412 1.00 95.25 146 ASN A O 1
ATOM 1218 N N . VAL A 1 147 ? 11.939 -10.144 -23.476 1.00 95.38 147 VAL A N 1
ATOM 1219 C CA . VAL A 1 147 ? 12.937 -10.756 -24.365 1.00 95.38 147 VAL A CA 1
ATOM 1220 C C . VAL A 1 147 ? 12.913 -10.085 -25.741 1.00 95.38 147 VAL A C 1
ATOM 1222 O O . VAL A 1 147 ? 13.968 -9.677 -26.236 1.00 95.38 147 VAL A O 1
ATOM 1225 N N . ASP A 1 148 ? 11.729 -9.872 -26.312 1.00 95.50 148 ASP A N 1
ATOM 1226 C CA . ASP A 1 148 ? 11.572 -9.209 -27.610 1.00 95.50 148 ASP A CA 1
ATOM 1227 C C . ASP A 1 148 ? 12.048 -7.754 -27.582 1.00 95.50 148 ASP A C 1
ATOM 1229 O O . ASP A 1 148 ? 12.755 -7.304 -28.486 1.00 95.50 148 ASP A O 1
ATOM 1233 N N . ILE A 1 149 ? 11.719 -7.011 -26.521 1.00 95.94 149 ILE A N 1
ATOM 1234 C CA . ILE A 1 149 ? 12.184 -5.631 -26.332 1.00 95.94 149 ILE A CA 1
ATOM 1235 C C . ILE A 1 149 ? 13.711 -5.593 -26.239 1.00 95.94 149 ILE A C 1
ATOM 1237 O O . ILE A 1 149 ? 14.346 -4.773 -26.904 1.00 95.94 149 ILE A O 1
ATOM 1241 N N . LYS A 1 150 ? 14.330 -6.501 -25.473 1.00 96.00 150 LYS A N 1
ATOM 1242 C CA . LYS A 1 150 ? 15.796 -6.595 -25.387 1.00 96.00 150 LYS A CA 1
ATOM 1243 C C . LYS A 1 150 ? 16.425 -6.875 -26.752 1.00 96.00 150 LYS A C 1
ATOM 1245 O O . LYS A 1 150 ? 17.441 -6.259 -27.084 1.00 96.00 150 LYS A O 1
ATOM 1250 N N . LYS A 1 151 ? 15.818 -7.755 -27.554 1.00 96.56 151 LYS A N 1
ATOM 1251 C CA . LYS A 1 151 ? 16.270 -8.040 -28.922 1.00 96.56 151 LYS A CA 1
ATOM 1252 C C . LYS A 1 151 ? 16.188 -6.792 -29.808 1.00 96.56 151 LYS A C 1
ATOM 1254 O O . LYS A 1 151 ? 17.199 -6.408 -30.392 1.00 96.56 151 LYS A O 1
ATOM 1259 N N . LYS A 1 152 ? 15.050 -6.091 -29.805 1.00 95.50 152 LYS A N 1
ATOM 1260 C CA . LYS A 1 152 ? 14.862 -4.833 -30.553 1.00 95.50 152 LYS A CA 1
ATOM 1261 C C . LYS A 1 152 ? 15.858 -3.749 -30.139 1.00 95.50 152 LYS A C 1
ATOM 1263 O O . LYS A 1 152 ? 16.428 -3.078 -30.993 1.00 95.50 152 LYS A O 1
ATOM 1268 N N . ILE A 1 153 ? 16.126 -3.595 -28.840 1.00 96.12 153 ILE A N 1
ATOM 1269 C CA . ILE A 1 153 ? 17.138 -2.649 -28.343 1.00 96.12 153 ILE A CA 1
ATOM 1270 C C . ILE A 1 153 ? 18.518 -2.986 -28.917 1.00 96.12 153 ILE A C 1
ATOM 1272 O O . ILE A 1 153 ? 19.257 -2.082 -29.311 1.00 96.12 153 ILE A O 1
ATOM 1276 N N . LYS A 1 154 ? 18.880 -4.272 -28.975 1.00 96.50 154 LYS A N 1
ATOM 1277 C CA . LYS A 1 154 ? 20.165 -4.709 -29.535 1.00 96.50 154 LYS A CA 1
ATOM 1278 C C . LYS A 1 154 ? 20.267 -4.381 -31.029 1.00 96.50 154 LYS A C 1
ATOM 1280 O O . LYS A 1 154 ? 21.285 -3.840 -31.454 1.00 96.50 154 LYS A O 1
ATOM 1285 N N . GLU A 1 155 ? 19.212 -4.646 -31.795 1.00 96.19 155 GLU A N 1
ATOM 1286 C CA . GLU A 1 155 ? 19.136 -4.333 -33.230 1.00 96.19 155 GLU A CA 1
ATOM 1287 C C . GLU A 1 155 ? 19.229 -2.822 -33.491 1.00 96.19 155 GLU A C 1
ATOM 1289 O O . GLU A 1 155 ? 20.034 -2.377 -34.310 1.00 96.19 155 GLU A O 1
ATOM 1294 N N . LEU A 1 156 ? 18.487 -2.012 -32.730 1.00 95.75 156 LEU A N 1
ATOM 1295 C CA . LEU A 1 156 ? 18.534 -0.552 -32.836 1.00 95.75 156 LEU A CA 1
ATOM 1296 C C . LEU A 1 156 ? 19.915 0.010 -32.494 1.00 95.75 156 LEU A C 1
ATOM 1298 O O . LEU A 1 156 ? 20.402 0.899 -33.190 1.00 95.75 156 LEU A O 1
ATOM 1302 N N . LYS A 1 157 ? 20.585 -0.522 -31.463 1.00 95.69 157 LYS A N 1
ATOM 1303 C CA . LYS A 1 157 ? 21.959 -0.115 -31.127 1.00 95.69 157 LYS A CA 1
ATOM 1304 C C . LYS A 1 157 ? 22.939 -0.428 -32.258 1.00 95.69 157 LYS A C 1
ATOM 1306 O O . LYS A 1 157 ? 23.783 0.413 -32.561 1.00 95.69 157 LYS A O 1
ATOM 1311 N N . ALA A 1 158 ? 22.821 -1.600 -32.883 1.00 94.81 158 ALA A N 1
ATOM 1312 C CA . ALA A 1 158 ? 23.658 -1.973 -34.020 1.00 94.81 158 ALA A CA 1
ATOM 1313 C C . ALA A 1 158 ? 23.414 -1.050 -35.227 1.00 94.81 158 ALA A C 1
ATOM 1315 O O . ALA A 1 158 ? 24.367 -0.522 -35.799 1.00 94.81 158 ALA A O 1
ATOM 1316 N N . SER A 1 159 ? 22.146 -0.781 -35.552 1.00 95.12 159 SER A N 1
ATOM 1317 C CA . SER A 1 159 ? 21.766 0.139 -36.631 1.00 95.12 159 SER A CA 1
ATOM 1318 C C . SER A 1 159 ? 22.280 1.561 -36.383 1.00 95.12 159 SER A C 1
ATOM 1320 O O . SER A 1 159 ? 22.887 2.173 -37.261 1.00 95.12 159 SER A O 1
ATOM 1322 N N . LEU A 1 160 ? 22.147 2.066 -35.153 1.00 94.88 160 LEU A N 1
ATOM 1323 C CA . LEU A 1 160 ? 22.660 3.380 -34.771 1.00 94.88 160 LEU A CA 1
ATOM 1324 C C . LEU A 1 160 ? 24.189 3.460 -34.896 1.00 94.88 160 LEU A C 1
ATOM 1326 O O . LEU A 1 160 ? 24.721 4.469 -35.359 1.00 94.88 160 LEU A O 1
ATOM 1330 N N . ALA A 1 161 ? 24.909 2.413 -34.484 1.00 93.62 161 ALA A N 1
ATOM 1331 C CA . ALA A 1 161 ? 26.362 2.355 -34.624 1.00 93.62 161 ALA A CA 1
ATOM 1332 C C . ALA A 1 161 ? 26.781 2.389 -36.101 1.00 93.62 161 ALA A C 1
ATOM 1334 O O . ALA A 1 161 ? 27.668 3.159 -36.473 1.00 93.62 161 ALA A O 1
ATOM 1335 N N . PHE A 1 162 ? 26.089 1.625 -36.947 1.00 92.69 162 PHE A N 1
ATOM 1336 C CA . PHE A 1 162 ? 26.314 1.615 -38.388 1.00 92.69 162 PHE A CA 1
ATOM 1337 C C . PHE A 1 162 ? 26.047 2.986 -39.026 1.00 92.69 162 PHE A C 1
ATOM 1339 O O . PHE A 1 162 ? 26.895 3.516 -39.746 1.00 92.69 162 PHE A O 1
ATOM 1346 N N . GLN A 1 163 ? 24.924 3.626 -38.691 1.00 92.75 163 GLN A N 1
ATOM 1347 C CA . GLN A 1 163 ? 24.597 4.968 -39.180 1.00 92.75 163 GLN A CA 1
ATOM 1348 C C . GLN A 1 163 ? 25.619 6.025 -38.741 1.00 92.75 163 GLN A C 1
ATOM 1350 O O . GLN A 1 163 ? 25.964 6.903 -39.531 1.00 92.75 163 GLN A O 1
ATOM 1355 N N . LYS A 1 164 ? 26.161 5.936 -37.518 1.00 93.94 164 LYS A N 1
ATOM 1356 C CA . LYS A 1 164 ? 27.243 6.828 -37.062 1.00 93.94 164 LYS A CA 1
ATOM 1357 C C . LYS A 1 164 ? 28.499 6.687 -37.917 1.00 93.94 164 LYS A C 1
ATOM 1359 O O . LYS A 1 164 ? 29.119 7.696 -38.248 1.00 93.94 164 LYS A O 1
ATOM 1364 N N . VAL A 1 165 ? 28.874 5.459 -38.275 1.00 93.94 165 VAL A N 1
ATOM 1365 C CA . VAL A 1 165 ? 30.023 5.201 -39.154 1.00 93.94 165 VAL A CA 1
ATOM 1366 C C . VAL A 1 165 ? 29.771 5.795 -40.538 1.00 93.94 165 VAL A C 1
ATOM 1368 O O . VAL A 1 165 ? 30.598 6.567 -41.016 1.00 93.94 165 VAL A O 1
ATOM 1371 N N . ILE A 1 166 ? 28.604 5.538 -41.139 1.00 93.50 166 ILE A N 1
ATOM 1372 C CA . ILE A 1 166 ? 28.218 6.139 -42.428 1.00 93.50 166 ILE A CA 1
ATOM 1373 C C . ILE A 1 166 ? 28.267 7.669 -42.368 1.00 93.50 166 ILE A C 1
ATOM 1375 O O . ILE A 1 166 ? 28.805 8.306 -43.273 1.00 93.50 166 ILE A O 1
ATOM 1379 N N . GLY A 1 167 ? 27.733 8.269 -41.302 1.00 91.81 167 GLY A N 1
ATOM 1380 C CA . GLY A 1 167 ? 27.757 9.716 -41.104 1.00 91.81 167 GLY A CA 1
ATOM 1381 C C . GLY A 1 167 ? 29.180 10.275 -41.109 1.00 91.81 167 GLY A C 1
ATOM 1382 O O . GLY A 1 167 ? 29.450 11.240 -41.821 1.00 91.81 167 GLY A O 1
ATOM 1383 N N . LYS A 1 168 ? 30.110 9.628 -40.392 1.00 92.44 168 LYS A N 1
ATOM 1384 C CA . LYS A 1 168 ? 31.532 10.012 -40.385 1.00 92.44 168 LYS A CA 1
ATOM 1385 C C . LYS A 1 168 ? 32.158 9.929 -41.776 1.00 92.44 168 LYS A C 1
ATOM 1387 O O . LYS A 1 168 ? 32.807 10.884 -42.192 1.00 92.44 168 LYS A O 1
ATOM 1392 N N . TRP A 1 169 ? 31.920 8.840 -42.509 1.00 91.00 169 TRP A N 1
ATOM 1393 C CA . TRP A 1 169 ? 32.416 8.684 -43.880 1.00 91.00 169 TRP A CA 1
ATOM 1394 C C . TRP A 1 169 ? 31.881 9.766 -44.816 1.00 91.00 169 TRP A C 1
ATOM 1396 O O . TRP A 1 169 ? 32.642 10.356 -45.578 1.00 91.00 169 TRP A O 1
ATOM 1406 N N . LYS A 1 170 ? 30.586 10.085 -44.722 1.00 93.81 170 LYS A N 1
ATOM 1407 C CA . LYS A 1 170 ? 29.962 11.139 -45.530 1.00 93.81 170 LYS A CA 1
ATOM 1408 C C . LYS A 1 170 ? 30.562 12.515 -45.233 1.00 93.81 170 LYS A C 1
ATOM 1410 O O . LYS A 1 170 ? 30.785 13.291 -46.158 1.00 93.81 170 LYS A O 1
ATOM 1415 N N . THR A 1 171 ? 30.829 12.820 -43.964 1.00 94.38 171 THR A N 1
ATOM 1416 C CA . THR A 1 171 ? 31.485 14.075 -43.568 1.00 94.38 171 THR A CA 1
ATOM 1417 C C . THR A 1 171 ? 32.930 14.131 -44.057 1.00 94.38 171 THR A C 1
ATOM 1419 O O . THR A 1 171 ? 33.331 15.149 -44.611 1.00 94.38 171 THR A O 1
ATOM 1422 N N . ALA A 1 172 ? 33.687 13.039 -43.929 1.00 93.06 172 ALA A N 1
ATOM 1423 C CA . ALA A 1 172 ? 35.064 12.966 -44.413 1.00 93.06 172 ALA A CA 1
ATOM 1424 C C . ALA A 1 172 ? 35.146 13.161 -45.936 1.00 93.06 172 ALA A C 1
ATOM 1426 O O . ALA A 1 172 ? 35.929 13.978 -46.408 1.00 93.06 172 ALA A O 1
ATOM 1427 N N . ALA A 1 173 ? 34.278 12.491 -46.700 1.00 92.50 173 ALA A N 1
ATOM 1428 C CA . ALA A 1 173 ? 34.213 12.645 -48.153 1.00 92.50 173 ALA A CA 1
ATOM 1429 C C . ALA A 1 173 ? 33.893 14.090 -48.575 1.00 92.50 173 ALA A C 1
ATOM 1431 O O . ALA A 1 173 ? 34.517 14.623 -49.490 1.00 92.50 173 ALA A O 1
ATOM 1432 N N . LYS A 1 174 ? 32.956 14.750 -47.878 1.00 93.94 174 LYS A N 1
ATOM 1433 C CA . LYS A 1 174 ? 32.661 16.175 -48.096 1.00 93.94 174 LYS A CA 1
ATOM 1434 C C . LYS A 1 174 ? 33.857 17.072 -47.773 1.00 93.94 174 LYS A C 1
ATOM 1436 O O . LYS A 1 174 ? 34.104 18.012 -48.517 1.00 93.94 174 LYS A O 1
ATOM 1441 N N . GLY A 1 175 ? 34.585 16.781 -46.694 1.00 92.69 175 GLY A N 1
ATOM 1442 C CA . GLY A 1 175 ? 35.786 17.524 -46.306 1.00 92.69 175 GLY A CA 1
ATOM 1443 C C . GLY A 1 175 ? 36.895 17.429 -47.354 1.00 92.69 175 GLY A C 1
ATOM 1444 O O . GLY A 1 175 ? 37.431 18.453 -47.758 1.00 92.69 175 GLY A O 1
ATOM 1445 N N . ILE A 1 176 ? 37.167 16.224 -47.864 1.00 92.50 176 ILE A N 1
ATOM 1446 C CA . ILE A 1 176 ? 38.153 16.004 -48.936 1.00 92.50 176 ILE A CA 1
ATOM 1447 C C . ILE A 1 176 ? 37.765 16.780 -50.199 1.00 92.50 176 ILE A C 1
ATOM 1449 O O . ILE A 1 176 ? 38.605 17.424 -50.822 1.00 92.50 176 ILE A O 1
ATOM 1453 N N . TYR A 1 177 ? 36.484 16.742 -50.575 1.00 93.25 177 TYR A N 1
ATOM 1454 C CA . TYR A 1 177 ? 36.001 17.487 -51.735 1.00 93.25 177 TYR A CA 1
ATOM 1455 C C . TYR A 1 177 ? 36.163 19.004 -51.559 1.00 93.25 177 TYR A C 1
ATOM 1457 O O . TYR A 1 177 ? 36.626 19.671 -52.479 1.00 93.25 177 TYR A O 1
ATOM 1465 N N . LEU A 1 178 ? 35.822 19.541 -50.383 1.00 93.94 178 LEU A N 1
ATOM 1466 C CA . LEU A 1 178 ? 35.993 20.964 -50.075 1.00 93.94 178 LEU A CA 1
ATOM 1467 C C . LEU A 1 178 ? 37.461 21.391 -50.129 1.00 93.94 178 LEU A C 1
ATOM 1469 O O . LEU A 1 178 ? 37.752 22.382 -50.787 1.00 93.94 178 LEU A O 1
ATOM 1473 N N . MET A 1 179 ? 38.375 20.616 -49.534 1.00 92.88 179 MET A N 1
ATOM 1474 C CA . MET A 1 179 ? 39.818 20.888 -49.608 1.00 92.88 179 MET A CA 1
ATOM 1475 C C . MET A 1 179 ? 40.305 20.978 -51.054 1.00 92.88 179 MET A C 1
ATOM 1477 O O . MET A 1 179 ? 40.996 21.925 -51.410 1.00 92.88 179 MET A O 1
ATOM 1481 N N . LYS A 1 180 ? 39.882 20.045 -51.915 1.00 93.25 180 LYS A N 1
ATOM 1482 C CA . LYS A 1 180 ? 40.242 20.080 -53.336 1.00 93.25 180 LYS A CA 1
ATOM 1483 C C . LYS A 1 180 ? 39.737 21.351 -54.029 1.00 93.25 180 LYS A C 1
ATOM 1485 O O . LYS A 1 180 ? 40.463 21.967 -54.800 1.00 93.25 180 LYS A O 1
ATOM 1490 N N . VAL A 1 181 ? 38.496 21.755 -53.752 1.00 93.50 181 VAL A N 1
ATOM 1491 C CA . VAL A 1 181 ? 37.920 22.986 -54.318 1.00 93.50 181 VAL A CA 1
ATOM 1492 C C . VAL A 1 181 ? 38.657 24.232 -53.812 1.00 93.50 181 VAL A C 1
ATOM 1494 O O . VAL A 1 181 ? 38.881 25.163 -54.586 1.00 93.50 181 VAL A O 1
ATOM 1497 N N . GLU A 1 182 ? 39.045 24.260 -52.537 1.00 93.00 182 GLU A N 1
ATOM 1498 C CA . GLU A 1 182 ? 39.832 25.348 -51.946 1.00 93.00 182 GLU A CA 1
ATOM 1499 C C . GLU A 1 182 ? 41.234 25.441 -52.561 1.00 93.00 182 GLU A C 1
ATOM 1501 O O . GLU A 1 182 ? 41.662 26.540 -52.919 1.00 93.00 182 GLU A O 1
ATOM 1506 N N . GLU A 1 183 ? 41.916 24.310 -52.757 1.00 92.00 183 GLU A N 1
ATOM 1507 C CA . GLU A 1 183 ? 43.211 24.238 -53.447 1.00 92.00 183 GLU A CA 1
ATOM 1508 C C . GLU A 1 183 ? 43.108 24.723 -54.898 1.00 92.00 183 GLU A C 1
ATOM 1510 O O . GLU A 1 183 ? 43.900 25.564 -55.329 1.00 92.00 183 GLU A O 1
ATOM 1515 N N . ASP A 1 184 ? 42.097 24.270 -55.644 1.00 92.69 184 ASP A N 1
ATOM 1516 C CA . ASP A 1 184 ? 41.855 24.709 -57.021 1.00 92.69 184 ASP A CA 1
ATOM 1517 C C . ASP A 1 184 ? 41.606 26.227 -57.094 1.00 92.69 184 ASP A C 1
ATOM 1519 O O . ASP A 1 184 ? 42.093 26.909 -58.002 1.00 92.69 184 ASP A O 1
ATOM 1523 N N . LEU A 1 185 ? 40.864 26.785 -56.131 1.00 93.44 185 LEU A N 1
ATOM 1524 C CA . LEU A 1 185 ? 40.616 28.225 -56.041 1.00 93.44 185 LEU A CA 1
ATOM 1525 C C . LEU A 1 185 ? 41.899 29.000 -55.704 1.00 93.44 185 LEU A C 1
ATOM 1527 O O . LEU A 1 185 ? 42.156 30.048 -56.301 1.00 93.44 185 LEU A O 1
ATOM 1531 N N . ALA A 1 186 ? 42.697 28.505 -54.757 1.00 91.00 186 ALA A N 1
ATOM 1532 C CA . ALA A 1 186 ? 43.964 29.114 -54.363 1.00 91.00 186 ALA A CA 1
ATOM 1533 C C . ALA A 1 186 ? 44.962 29.124 -55.530 1.00 91.00 186 ALA A C 1
ATOM 1535 O O . ALA A 1 186 ? 45.552 30.166 -55.821 1.00 91.00 186 ALA A O 1
ATOM 153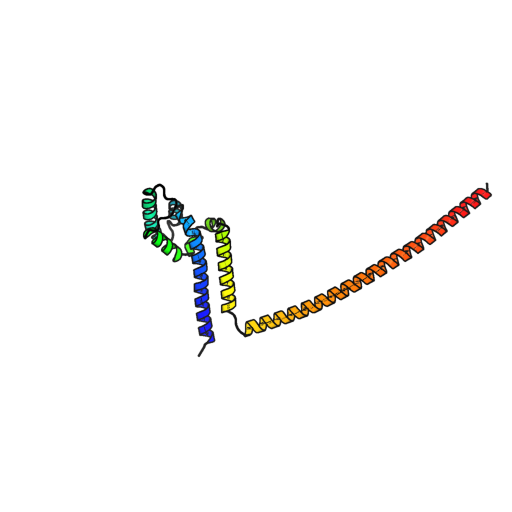6 N N . ASN A 1 187 ? 45.066 28.013 -56.262 1.00 91.38 187 ASN A N 1
ATOM 1537 C CA . ASN A 1 187 ? 45.895 27.899 -57.460 1.00 91.38 187 ASN A CA 1
ATOM 1538 C C . ASN A 1 187 ? 45.466 28.895 -58.542 1.00 91.38 187 ASN A C 1
ATOM 1540 O O . ASN A 1 187 ? 46.308 29.602 -59.093 1.00 91.38 187 ASN A O 1
ATOM 1544 N N . LYS A 1 188 ? 44.158 29.022 -58.806 1.00 90.50 188 LYS A N 1
ATOM 1545 C CA . LYS A 1 188 ? 43.634 30.013 -59.762 1.00 90.50 188 LYS A CA 1
ATOM 1546 C C . LYS A 1 188 ? 43.948 31.452 -59.350 1.00 90.50 188 LYS A C 1
ATOM 1548 O O . LYS A 1 188 ? 44.316 32.258 -60.200 1.00 90.50 188 LYS A O 1
ATOM 1553 N N . LYS A 1 189 ? 43.822 31.786 -58.060 1.00 91.00 189 LYS A N 1
ATOM 1554 C CA . LYS A 1 189 ? 44.191 33.115 -57.540 1.00 91.00 189 LYS A CA 1
ATOM 1555 C C . LYS A 1 189 ? 45.681 33.392 -57.708 1.00 91.00 189 LYS A C 1
ATOM 1557 O O . LYS A 1 189 ? 46.045 34.484 -58.130 1.00 91.00 189 LYS A O 1
ATOM 1562 N N . TRP A 1 190 ? 46.528 32.412 -57.404 1.00 88.62 190 TRP A N 1
ATOM 1563 C CA . TRP A 1 190 ? 47.972 32.539 -57.579 1.00 88.62 190 TRP A CA 1
ATOM 1564 C C . TRP A 1 190 ? 48.344 32.756 -59.050 1.00 88.62 190 TRP A C 1
ATOM 1566 O O . TRP A 1 190 ? 49.052 33.710 -59.357 1.00 88.62 190 TRP A O 1
ATOM 1576 N N . GLN A 1 191 ? 47.797 31.948 -59.963 1.00 87.50 191 GLN A N 1
ATOM 1577 C CA . GLN A 1 191 ? 48.010 32.104 -61.407 1.00 87.50 191 GLN A CA 1
ATOM 1578 C C . GLN A 1 191 ? 47.586 33.488 -61.911 1.00 87.50 191 GLN A C 1
ATOM 1580 O O . GLN A 1 191 ? 48.308 34.102 -62.690 1.00 87.50 191 GLN A O 1
ATOM 1585 N N . ASN A 1 192 ? 46.441 33.994 -61.444 1.00 88.12 192 ASN A N 1
ATOM 1586 C CA . ASN A 1 192 ? 45.961 35.327 -61.799 1.00 88.12 192 ASN A CA 1
ATOM 1587 C C . ASN A 1 192 ? 46.919 36.425 -61.296 1.00 88.12 192 ASN A C 1
ATOM 1589 O O . ASN A 1 192 ? 47.333 37.279 -62.070 1.00 88.12 192 ASN A O 1
ATOM 1593 N N . ASN A 1 193 ? 47.361 36.349 -60.037 1.00 86.62 193 ASN A N 1
ATOM 1594 C CA . ASN A 1 193 ? 48.328 37.305 -59.489 1.00 86.62 193 ASN A CA 1
ATOM 1595 C C . ASN A 1 193 ? 49.662 37.303 -60.253 1.00 86.62 193 ASN A C 1
ATOM 1597 O O . ASN A 1 193 ? 50.227 38.369 -60.481 1.00 86.62 193 ASN A O 1
ATOM 1601 N N . VAL A 1 194 ? 50.154 36.128 -60.659 1.00 85.38 194 VAL A N 1
ATOM 1602 C CA . VAL A 1 194 ? 51.366 36.011 -61.487 1.00 85.38 194 VAL A CA 1
ATOM 1603 C C . VAL A 1 194 ? 51.156 36.648 -62.862 1.00 85.38 194 VAL A C 1
ATOM 1605 O O . VAL A 1 194 ? 52.039 37.348 -63.344 1.00 85.38 194 VAL A O 1
ATOM 1608 N N . ALA A 1 195 ? 49.991 36.448 -63.485 1.00 81.19 195 ALA A N 1
ATOM 1609 C CA . ALA A 1 195 ? 49.668 37.078 -64.764 1.00 81.19 195 ALA A CA 1
ATOM 1610 C C . ALA A 1 195 ? 49.661 3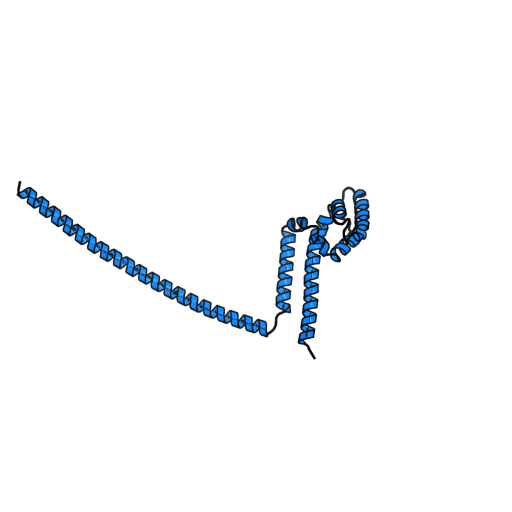8.612 -64.654 1.00 81.19 195 ALA A C 1
ATOM 1612 O O . ALA A 1 195 ? 50.340 39.270 -65.432 1.00 81.19 195 ALA A O 1
ATOM 1613 N N . ILE A 1 196 ? 49.003 39.166 -63.629 1.00 79.62 196 ILE A N 1
ATOM 1614 C CA . ILE A 1 196 ? 48.981 40.615 -63.367 1.00 79.62 196 ILE A CA 1
ATOM 1615 C C . ILE A 1 196 ? 50.400 41.169 -63.164 1.00 79.62 196 ILE A C 1
ATOM 1617 O O . ILE A 1 196 ? 50.720 42.238 -63.672 1.00 79.62 196 ILE A O 1
ATOM 1621 N N . GLN A 1 197 ? 51.263 40.457 -62.431 1.00 73.44 197 GLN A N 1
ATOM 1622 C CA . GLN A 1 197 ? 52.651 40.882 -62.210 1.00 73.44 197 GLN A CA 1
ATOM 1623 C C . GLN A 1 197 ? 53.505 40.870 -63.480 1.00 73.44 197 GLN A C 1
ATOM 1625 O O . GLN A 1 197 ? 54.431 41.663 -63.573 1.00 73.44 197 GLN A O 1
ATOM 1630 N N . ASN A 1 198 ? 53.213 39.985 -64.433 1.00 73.88 198 ASN A N 1
ATOM 1631 C CA . ASN A 1 198 ? 53.926 39.921 -65.710 1.00 73.88 198 ASN A CA 1
ATOM 1632 C C . ASN A 1 198 ? 53.422 40.956 -66.734 1.00 73.88 198 ASN A C 1
ATOM 1634 O O . ASN A 1 198 ? 54.077 41.160 -67.753 1.00 73.88 198 ASN A O 1
ATOM 1638 N N . GLU A 1 199 ? 52.256 41.564 -66.498 1.00 67.06 199 GLU A N 1
ATOM 1639 C CA . GLU A 1 199 ? 51.648 42.588 -67.362 1.00 67.06 199 GLU A CA 1
ATOM 1640 C C . GLU A 1 199 ? 51.971 44.034 -66.927 1.00 67.06 199 GLU A C 1
ATOM 1642 O O . GLU A 1 199 ? 51.650 44.967 -67.666 1.00 67.06 199 GLU A O 1
ATOM 1647 N N . MET A 1 200 ? 52.609 44.231 -65.763 1.00 47.56 200 MET A N 1
ATOM 1648 C CA . MET A 1 200 ? 53.151 45.521 -65.293 1.00 47.56 200 MET A CA 1
ATOM 1649 C C . MET A 1 200 ? 54.651 45.641 -65.560 1.00 47.56 200 MET A C 1
ATOM 1651 O O . MET A 1 200 ? 55.086 46.776 -65.858 1.00 47.56 200 MET A O 1
#